Protein AF-0000000084342951 (afdb_homodimer)

Organism: Pseudonocardia thermophila (NCBI:txid1848)

Sequence (274 aa):
MDGAVVERLRALHPETTASLLATEAEAAASTDPSILQLCHHRLAHMLGGEVSSPATAVDPAKLAALDSWWDSPLFTDAERAHLAFTEQYVLSVGSISDADVDKLLEFGSPRQVYDFVNALFVMDQVQRLEMVARVVLMDGAVVERLRALHPETTASLLATEAEAAASTDPSILQLCHHRLAHMLGGEVSSPATAVDPAKLAALDSWWDSPLFTDAERAHLAFTEQYVLSVGSISDADVDKLLEFGSPRQVYDFVNALFVMDQVQRLEMVARVVL

InterPro domains:
  IPR029032 AhpD-like [G3DSA:1.20.1290.10] (6-135)
  IPR029032 AhpD-like [SSF69118] (8-135)

pLDDT: mean 83.95, std 10.05, range [49.38, 97.75]

Nearest PDB structures (foldseek):
  6ohj-assembly1_B  TM=7.792E-01  e=3.519E-02  Marinomonas mediterranea MMB-1
  6ohi-assembly1_B  TM=8.146E-01  e=7.800E-02  Marinomonas mediterranea MMB-1
  3lvy-assembly3_F  TM=7.471E-01  e=6.719E-02  Streptococcus mutans
  3c1l-assembly1_B  TM=6.822E-01  e=2.843E-01  Mesorhizobium japonicum MAFF 303099
  3lvy-assembly3_F  TM=7.840E-01  e=8.542E-02  Streptococcus mutans

Solvent-accessible surface area (backbone atoms only — not comparable to full-atom values): 14971 Å² total; per-residue (Å²): 98,48,61,70,54,48,49,53,44,31,70,74,36,47,67,57,45,50,49,46,51,51,46,33,53,58,15,50,70,65,37,61,60,38,50,52,49,53,35,49,44,52,49,25,52,72,40,74,48,75,68,56,52,80,64,82,65,46,58,68,69,52,64,73,36,53,94,50,46,92,79,42,86,84,59,51,72,61,48,47,40,51,42,54,42,43,51,42,54,63,65,32,59,52,58,73,45,67,66,55,50,50,53,43,50,76,72,39,51,56,62,36,50,52,28,44,55,50,28,51,47,37,57,50,47,52,53,49,49,48,59,49,44,63,66,58,97,97,51,60,71,55,49,51,52,44,31,70,74,36,48,68,58,45,51,50,44,53,50,46,34,52,58,16,50,70,65,38,61,59,39,51,51,49,54,35,48,44,52,50,25,52,72,40,74,48,76,67,59,54,79,64,81,65,45,58,68,68,51,63,74,36,54,94,50,44,91,78,42,84,81,58,51,72,61,46,47,39,50,42,55,41,45,52,43,55,62,63,33,59,50,60,71,44,66,66,56,51,51,53,43,51,76,70,39,53,55,64,37,49,52,29,45,54,49,27,51,47,36,56,50,47,53,54,48,48,48,59,49,44,70,68,61,105

Secondary structure (DSSP, 8-state):
--HHHHHHHHHH-HHHHHHHHHHHHHHHHHS-HHHHHHHHHHHHHHHT----S--TTS-HHHHHTGGGGGG-TTS-HHHHHHHHHHHHHHH-GGG--HHHHHHHHTSS-HHHHHHHHHHHHHHHHHHHHHHHHHHH-/--HHHHHHHHHH-HHHHHHHHHHHHHHHHTS-HHHHHHHHHHHHHHHT----S--TTS-HHHHHTGGGGGG-TTS-HHHHHHHHHHHHHHH-GGG--HHHHHHHHTSS-HHHHHHHHHHHHHHHHHHHHHHHHHHH-

Foldseek 3Di:
DPPVLLVLVCVVPVVVSVVLVVLLVQLCVLDDLQLLLLLLQLLQVVLVHGDPDDNPPYDPVCVVCSVVNVPDPPDDQLSVLSNVLSVCCNPPVPPCDPVSLVSNVVPDPPVNSVSSVSNSVSSNVSSVVSVVSVPPD/DPPVLLVLVCVVPVVVSVVLVVLLVQLCVLEDLQLLLLLLQLLQVVLVHGDPDDNVNYDPVCVVCSVVNVPDPPDDQLSVLSNVLSVCCNPPVPPCDPVSLVSNVVPDPPVNSVSSVSNSVSSNVSSVSSVVSVPPD

Radius of gyration: 18.25 Å; Cα contacts (8 Å, |Δi|>4): 329; chains: 2; bounding box: 39×53×40 Å

Structure (mmCIF, N/CA/C/O backbone):
data_AF-0000000084342951-model_v1
#
loop_
_entity.id
_entity.type
_entity.pdbx_description
1 polymer 'DOG1 domain-containing protein'
#
loop_
_atom_site.group_PDB
_atom_site.id
_atom_site.type_symbol
_atom_site.label_atom_id
_atom_site.label_alt_id
_atom_site.label_comp_id
_atom_site.label_asym_id
_atom_site.label_entity_id
_atom_site.label_seq_id
_atom_site.pdbx_PDB_ins_code
_atom_site.Cartn_x
_atom_site.Cartn_y
_atom_site.Cartn_z
_atom_site.occupancy
_atom_site.B_iso_or_equiv
_atom_site.auth_seq_id
_atom_site.auth_comp_id
_atom_site.auth_asym_id
_atom_site.auth_atom_id
_atom_site.pdbx_PDB_model_num
ATOM 1 N N . MET A 1 1 ? -13.719 -6.078 -6.355 1 49.38 1 MET A N 1
ATOM 2 C CA . MET A 1 1 ? -13.969 -5.016 -5.387 1 49.38 1 MET A CA 1
ATOM 3 C C . MET A 1 1 ? -15.461 -4.766 -5.223 1 49.38 1 MET A C 1
ATOM 5 O O . MET A 1 1 ? -16.234 -4.984 -6.156 1 49.38 1 MET A O 1
ATOM 9 N N . ASP A 1 2 ? -15.781 -4.641 -3.959 1 56.59 2 ASP A N 1
ATOM 10 C CA . ASP A 1 2 ? -17.188 -4.301 -3.775 1 56.59 2 ASP A CA 1
ATOM 11 C C . ASP A 1 2 ? -17.594 -3.121 -4.66 1 56.59 2 ASP A C 1
ATOM 13 O O . ASP A 1 2 ? -17.031 -2.031 -4.543 1 56.59 2 ASP A O 1
ATOM 17 N N . GLY A 1 3 ? -18.297 -3.416 -5.656 1 62.72 3 GLY A N 1
ATOM 18 C CA . GLY A 1 3 ? -18.719 -2.443 -6.648 1 62.72 3 GLY A CA 1
ATOM 19 C C . GLY A 1 3 ? -19.203 -1.139 -6.043 1 62.72 3 GLY A C 1
ATOM 20 O O . GLY A 1 3 ? -18.922 -0.061 -6.57 1 62.72 3 GLY A O 1
ATOM 21 N N . ALA A 1 4 ? -20 -1.283 -4.953 1 63.59 4 ALA A N 1
ATOM 22 C CA . ALA A 1 4 ? -20.562 -0.083 -4.34 1 63.59 4 ALA A CA 1
ATOM 23 C C . ALA A 1 4 ? -19.469 0.812 -3.781 1 63.59 4 ALA A C 1
ATOM 25 O O . ALA A 1 4 ? -19.547 2.039 -3.873 1 63.59 4 ALA A O 1
ATOM 26 N N . VAL A 1 5 ? -18.406 0.137 -3.229 1 64.75 5 VAL A N 1
ATOM 27 C CA . VAL A 1 5 ? -17.281 0.883 -2.664 1 64.75 5 VAL A CA 1
ATOM 28 C C . VAL A 1 5 ? -16.5 1.569 -3.783 1 64.75 5 VAL A C 1
ATOM 30 O O . VAL A 1 5 ? -16.141 2.742 -3.666 1 64.75 5 VAL A O 1
ATOM 33 N N . VAL A 1 6 ? -16.344 0.852 -4.797 1 70.38 6 VAL A N 1
ATOM 34 C CA . VAL A 1 6 ? -15.617 1.396 -5.938 1 70.38 6 VAL A CA 1
ATOM 35 C C . VAL A 1 6 ? -16.344 2.623 -6.48 1 70.38 6 VAL A C 1
ATOM 37 O O . VAL A 1 6 ? -15.711 3.621 -6.836 1 70.38 6 VAL A O 1
ATOM 40 N N . GLU A 1 7 ? -17.609 2.514 -6.547 1 75.19 7 GLU A N 1
ATOM 41 C CA . GLU A 1 7 ? -18.391 3.635 -7.047 1 75.19 7 GLU A CA 1
ATOM 42 C C . GLU A 1 7 ? -18.266 4.855 -6.141 1 75.19 7 GLU A C 1
ATOM 44 O O . GLU A 1 7 ? -18.203 5.988 -6.621 1 75.19 7 GLU A O 1
ATOM 49 N N . ARG A 1 8 ? -18.344 4.621 -4.836 1 74.31 8 ARG A N 1
ATOM 50 C CA . ARG A 1 8 ? -18.188 5.719 -3.887 1 74.31 8 ARG A CA 1
ATOM 51 C C . ARG A 1 8 ? -16.797 6.348 -4.012 1 74.31 8 ARG A C 1
ATOM 53 O O . ARG A 1 8 ? -16.672 7.57 -3.973 1 74.31 8 ARG A O 1
ATOM 60 N N . LEU A 1 9 ? -15.789 5.414 -4.172 1 75.94 9 LEU A N 1
ATOM 61 C CA . LEU A 1 9 ? -14.422 5.906 -4.32 1 75.94 9 LEU A CA 1
ATOM 62 C C . LEU A 1 9 ? -14.266 6.699 -5.613 1 75.94 9 LEU A C 1
ATOM 64 O O . LEU A 1 9 ? -13.586 7.727 -5.641 1 75.94 9 LEU A O 1
ATOM 68 N N . ARG A 1 10 ? -14.945 6.141 -6.609 1 75.69 10 ARG A N 1
ATOM 69 C CA . ARG A 1 10 ? -14.906 6.816 -7.902 1 75.69 10 ARG A CA 1
ATOM 70 C C . ARG A 1 10 ? -15.57 8.188 -7.82 1 75.69 10 ARG A C 1
ATOM 72 O O . ARG A 1 10 ? -15.125 9.141 -8.469 1 75.69 10 ARG A O 1
ATOM 79 N N . ALA A 1 11 ? -16.625 8.273 -7.07 1 76.62 11 ALA A N 1
ATOM 80 C CA . ALA A 1 11 ? -17.312 9.547 -6.895 1 76.62 11 ALA A CA 1
ATOM 81 C C . ALA A 1 11 ? -16.438 10.555 -6.172 1 76.62 11 ALA A C 1
ATOM 83 O O . ALA A 1 11 ? -16.453 11.75 -6.48 1 76.62 11 ALA A O 1
ATOM 84 N N . LEU A 1 12 ? -15.68 10.008 -5.234 1 72.25 12 LEU A N 1
ATOM 85 C CA . LEU A 1 12 ? -14.836 10.891 -4.438 1 72.25 12 LEU A CA 1
ATOM 86 C C . LEU A 1 12 ? -13.594 11.312 -5.219 1 72.25 12 LEU A C 1
ATOM 88 O O . LEU A 1 12 ? -13.156 12.461 -5.121 1 72.25 12 LEU A O 1
ATOM 92 N N . HIS A 1 13 ? -13.031 10.336 -5.98 1 75 13 HIS A N 1
ATOM 93 C CA . HIS A 1 13 ? -11.789 10.609 -6.707 1 75 13 HIS A CA 1
ATOM 94 C C . HIS A 1 13 ? -11.68 9.734 -7.953 1 75 13 HIS A C 1
ATOM 96 O O . HIS A 1 13 ? -10.898 8.773 -7.977 1 75 13 HIS A O 1
ATOM 102 N N . PRO A 1 14 ? -12.305 10.148 -8.945 1 76.38 14 PRO A N 1
ATOM 103 C CA . PRO A 1 14 ? -12.391 9.328 -10.156 1 76.38 14 PRO A CA 1
ATOM 104 C C . PRO A 1 14 ? -11.023 9.016 -10.758 1 76.38 14 PRO A C 1
ATOM 106 O O . PRO A 1 14 ? -10.773 7.883 -11.18 1 76.38 14 PRO A O 1
ATOM 109 N N . GLU A 1 15 ? -10.18 9.961 -10.727 1 74.44 15 GLU A N 1
ATOM 110 C CA . GLU A 1 15 ? -8.891 9.766 -11.383 1 74.44 15 GLU A CA 1
ATOM 111 C C . GLU A 1 15 ? -8.031 8.766 -10.617 1 74.44 15 GLU A C 1
ATOM 113 O O . GLU A 1 15 ? -7.426 7.875 -11.211 1 74.44 15 GLU A O 1
ATOM 118 N N . THR A 1 16 ? -8.07 8.891 -9.305 1 72.5 16 THR A N 1
ATOM 119 C CA . THR A 1 16 ? -7.285 7.98 -8.477 1 72.5 16 THR A CA 1
ATOM 120 C C . THR A 1 16 ? -7.832 6.559 -8.562 1 72.5 16 THR A C 1
ATOM 122 O O . THR A 1 16 ? -7.066 5.598 -8.656 1 72.5 16 THR A O 1
ATOM 125 N N . THR A 1 17 ? -9.125 6.504 -8.539 1 76.19 17 THR A N 1
ATOM 126 C CA . THR A 1 17 ? -9.758 5.191 -8.625 1 76.19 17 THR A CA 1
ATOM 127 C C . THR A 1 17 ? -9.445 4.52 -9.961 1 76.19 17 THR A C 1
ATOM 129 O O . THR A 1 17 ? -9.133 3.33 -10 1 76.19 17 THR A O 1
ATOM 132 N N . ALA A 1 18 ? -9.438 5.297 -10.992 1 77.44 18 ALA A N 1
ATOM 133 C CA . ALA A 1 18 ? -9.125 4.77 -12.32 1 77.44 18 ALA A CA 1
ATOM 134 C C . ALA A 1 18 ? -7.68 4.281 -12.391 1 77.44 18 ALA A C 1
ATOM 136 O O . ALA A 1 18 ? -7.398 3.229 -12.969 1 77.44 18 ALA A O 1
ATOM 137 N N . SER A 1 19 ? -6.793 4.996 -11.812 1 74.62 19 SER A N 1
ATOM 138 C CA . SER A 1 19 ? -5.379 4.641 -11.805 1 74.62 19 SER A CA 1
ATOM 139 C C . SER A 1 19 ? -5.133 3.352 -11.031 1 74.62 19 SER A C 1
ATOM 141 O O . SER A 1 19 ? -4.34 2.51 -11.453 1 74.62 19 SER A O 1
ATOM 143 N N . LEU A 1 20 ? -5.836 3.166 -9.93 1 75.12 20 LEU A N 1
ATOM 144 C CA . LEU A 1 20 ? -5.699 1.965 -9.117 1 75.12 20 LEU A CA 1
ATOM 145 C C . LEU A 1 20 ? -6.203 0.737 -9.867 1 75.12 20 LEU A C 1
ATOM 147 O O . LEU A 1 20 ? -5.539 -0.304 -9.875 1 75.12 20 LEU A O 1
ATOM 151 N N . LEU A 1 21 ? -7.285 0.983 -10.555 1 75.25 21 LEU A N 1
ATOM 152 C CA . LEU A 1 21 ? -7.867 -0.128 -11.297 1 75.25 21 LEU A CA 1
ATOM 153 C C . LEU A 1 21 ? -6.984 -0.519 -12.477 1 75.25 21 LEU A C 1
ATOM 155 O O . LEU A 1 21 ? -6.852 -1.703 -12.789 1 75.25 21 LEU A O 1
ATOM 159 N N . ALA A 1 22 ? -6.402 0.452 -13.117 1 75.88 22 ALA A N 1
ATOM 160 C CA . ALA A 1 22 ? -5.504 0.188 -14.234 1 75.88 22 ALA A CA 1
ATOM 161 C C . ALA A 1 22 ? -4.262 -0.572 -13.773 1 75.88 22 ALA A C 1
ATOM 163 O O . ALA A 1 22 ? -3.812 -1.502 -14.445 1 75.88 22 ALA A O 1
ATOM 164 N N . THR A 1 23 ? -3.734 -0.187 -12.656 1 72.81 23 THR A N 1
ATOM 165 C CA . THR A 1 23 ? -2.572 -0.867 -12.094 1 72.81 23 THR A CA 1
ATOM 166 C C . THR A 1 23 ? -2.906 -2.318 -11.758 1 72.81 23 THR A C 1
ATOM 168 O O . THR A 1 23 ? -2.102 -3.219 -12.008 1 72.81 23 THR A O 1
ATOM 171 N N . GLU A 1 24 ? -4.082 -2.512 -11.219 1 73.5 24 GLU A N 1
ATOM 172 C CA . GLU A 1 24 ? -4.527 -3.865 -10.898 1 73.5 24 GLU A CA 1
ATOM 173 C C . GLU A 1 24 ? -4.609 -4.73 -12.156 1 73.5 24 GLU A C 1
ATOM 175 O O . GLU A 1 24 ? -4.168 -5.879 -12.156 1 73.5 24 GLU A O 1
ATOM 180 N N . ALA A 1 25 ? -5.148 -4.164 -13.188 1 76.06 25 ALA A N 1
ATOM 181 C CA . ALA A 1 25 ? -5.324 -4.891 -14.438 1 76.06 25 ALA A CA 1
ATOM 182 C C . ALA A 1 25 ? -3.979 -5.266 -15.055 1 76.06 25 ALA A C 1
ATOM 184 O O . ALA A 1 25 ? -3.803 -6.379 -15.547 1 76.06 25 ALA A O 1
ATOM 185 N N . GLU A 1 26 ? -3.098 -4.363 -15.031 1 73.5 26 GLU A N 1
ATOM 186 C CA . GLU A 1 26 ? -1.768 -4.609 -15.578 1 73.5 26 GLU A CA 1
ATOM 187 C C . GLU A 1 26 ? -1.051 -5.715 -14.812 1 73.5 26 GLU A C 1
ATOM 189 O O . GLU A 1 26 ? -0.43 -6.598 -15.406 1 73.5 26 GLU A O 1
ATOM 194 N N . ALA A 1 27 ? -1.14 -5.652 -13.539 1 71.81 27 ALA A N 1
ATOM 195 C CA . ALA A 1 27 ? -0.501 -6.656 -12.688 1 71.81 27 ALA A CA 1
ATOM 196 C C . ALA A 1 27 ? -1.14 -8.023 -12.875 1 71.81 27 ALA A C 1
ATOM 198 O O . ALA A 1 27 ? -0.443 -9.047 -12.891 1 71.81 27 ALA A O 1
ATOM 199 N N . ALA A 1 28 ? -2.375 -8.023 -13.102 1 73 28 ALA A N 1
ATOM 200 C CA . ALA A 1 28 ? -3.131 -9.258 -13.281 1 73 28 ALA A CA 1
ATOM 201 C C . ALA A 1 28 ? -2.773 -9.938 -14.594 1 73 28 ALA A C 1
ATOM 203 O O . ALA A 1 28 ? -2.836 -11.164 -14.711 1 73 28 ALA A O 1
ATOM 204 N N . ALA A 1 29 ? -2.301 -9.156 -15.492 1 76.38 29 ALA A N 1
ATOM 205 C CA . ALA A 1 29 ? -2.029 -9.695 -16.828 1 76.38 29 ALA A CA 1
ATOM 206 C C . ALA A 1 29 ? -0.777 -10.562 -16.828 1 76.38 29 ALA A C 1
ATOM 208 O O . ALA A 1 29 ? -0.644 -11.477 -17.641 1 76.38 29 ALA A O 1
ATOM 209 N N . SER A 1 30 ? 0.086 -10.422 -15.883 1 78.62 30 SER A N 1
ATOM 210 C CA . SER A 1 30 ? 1.359 -11.141 -15.93 1 78.62 30 SER A CA 1
ATOM 211 C C . SER A 1 30 ? 1.433 -12.211 -14.852 1 78.62 30 SER A C 1
ATOM 213 O O . SER A 1 30 ? 2.426 -12.938 -14.758 1 78.62 30 SER A O 1
ATOM 215 N N . THR A 1 31 ? 0.403 -12.312 -14.055 1 83.38 31 THR A N 1
ATOM 216 C CA . THR A 1 31 ? 0.385 -13.266 -12.953 1 83.38 31 THR A CA 1
ATOM 217 C C . THR A 1 31 ? -0.704 -14.312 -13.156 1 83.38 31 THR A C 1
ATOM 219 O O . THR A 1 31 ? -1.782 -14 -13.672 1 83.38 31 THR A O 1
ATOM 222 N N . ASP A 1 32 ? -0.391 -15.562 -12.875 1 88.88 32 ASP A N 1
ATOM 223 C CA . ASP A 1 32 ? -1.407 -16.609 -12.914 1 88.88 32 ASP A CA 1
ATOM 224 C C . ASP A 1 32 ? -2.67 -16.188 -12.172 1 88.88 32 ASP A C 1
ATOM 226 O O . ASP A 1 32 ? -2.609 -15.805 -11 1 88.88 32 ASP A O 1
ATOM 230 N N . PRO A 1 33 ? -3.795 -16.203 -12.859 1 88.81 33 PRO A N 1
ATOM 231 C CA . PRO A 1 33 ? -5.035 -15.703 -12.266 1 88.81 33 PRO A CA 1
ATOM 232 C C . PRO A 1 33 ? -5.43 -16.453 -11 1 88.81 33 PRO A C 1
ATOM 234 O O . PRO A 1 33 ? -6.008 -15.867 -10.078 1 88.81 33 PRO A O 1
ATOM 237 N N . SER A 1 34 ? -5.168 -17.688 -11.008 1 90.56 34 SER A N 1
ATOM 238 C CA . SER A 1 34 ? -5.504 -18.469 -9.812 1 90.56 34 SER A CA 1
ATOM 239 C C . SER A 1 34 ? -4.688 -18.016 -8.609 1 90.56 34 SER A C 1
ATOM 241 O O . SER A 1 34 ? -5.234 -17.828 -7.52 1 90.56 34 SER A O 1
ATOM 243 N N . ILE A 1 35 ? -3.422 -17.781 -8.812 1 93.19 35 ILE A N 1
ATOM 244 C CA . ILE A 1 35 ? -2.539 -17.328 -7.746 1 93.19 35 ILE A CA 1
ATOM 245 C C . ILE A 1 35 ? -2.979 -15.938 -7.281 1 93.19 35 ILE A C 1
ATOM 247 O O . ILE A 1 35 ? -3.078 -15.688 -6.078 1 93.19 35 ILE A O 1
ATOM 251 N N . LEU A 1 36 ? -3.268 -15.133 -8.203 1 91.88 36 LEU A N 1
ATOM 252 C CA . LEU A 1 36 ? -3.688 -13.773 -7.875 1 91.88 36 LEU A CA 1
ATOM 253 C C . LEU A 1 36 ? -4.965 -13.789 -7.039 1 91.88 36 LEU A C 1
ATOM 255 O O . LEU A 1 36 ? -5.07 -13.062 -6.051 1 91.88 36 LEU A O 1
ATOM 259 N N . GLN A 1 37 ? -5.902 -14.555 -7.43 1 91.19 37 GLN A N 1
ATOM 260 C CA . GLN A 1 37 ? -7.172 -14.602 -6.711 1 91.19 37 GLN A CA 1
ATOM 261 C C . GLN A 1 37 ? -6.992 -15.18 -5.312 1 91.19 37 GLN A C 1
ATOM 263 O O . GLN A 1 37 ? -7.59 -14.688 -4.352 1 91.19 37 GLN A O 1
ATOM 268 N N . LEU A 1 38 ? -6.18 -16.219 -5.199 1 94.06 38 LEU A N 1
ATOM 269 C CA . LEU A 1 38 ? -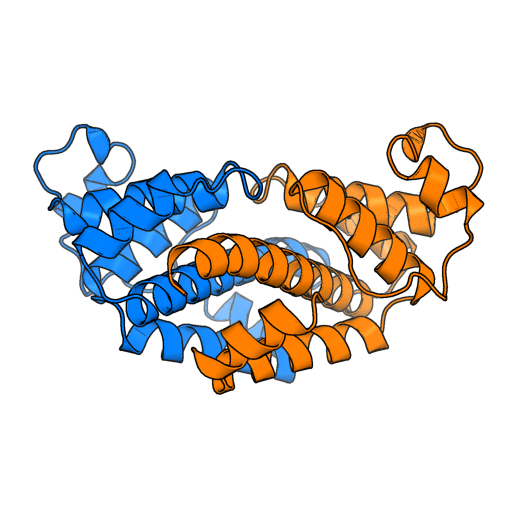5.887 -16.781 -3.885 1 94.06 38 LEU A CA 1
ATOM 270 C C . LEU A 1 38 ? -5.27 -15.734 -2.969 1 94.06 38 LEU A C 1
ATOM 272 O O . LEU A 1 38 ? -5.707 -15.57 -1.827 1 94.06 38 LEU A O 1
ATOM 276 N N . CYS A 1 39 ? -4.332 -15.023 -3.477 1 93.56 39 CYS A N 1
ATOM 277 C CA . CYS A 1 39 ? -3.623 -14.023 -2.686 1 93.56 39 CYS A CA 1
ATOM 278 C C . CYS A 1 39 ? -4.535 -12.852 -2.346 1 93.56 39 CYS A C 1
ATOM 280 O O . CYS A 1 39 ? -4.453 -12.297 -1.248 1 93.56 39 CYS A O 1
ATOM 282 N N . HIS A 1 40 ? -5.363 -12.508 -3.256 1 91.06 40 HIS A N 1
ATOM 283 C CA . HIS A 1 40 ? -6.332 -11.445 -3.002 1 91.06 40 HIS A CA 1
ATOM 284 C C . HIS A 1 40 ? -7.258 -11.805 -1.844 1 91.06 40 HIS A C 1
ATOM 286 O O . HIS A 1 40 ? -7.488 -10.992 -0.948 1 91.06 40 HIS A O 1
ATOM 292 N N . HIS A 1 41 ? -7.785 -12.961 -1.862 1 91.94 41 HIS A N 1
ATOM 293 C CA . HIS A 1 41 ? -8.68 -13.406 -0.8 1 91.94 41 HIS A CA 1
ATOM 294 C C . HIS A 1 41 ? -7.945 -13.484 0.538 1 91.94 41 HIS A C 1
ATOM 296 O O . HIS A 1 41 ? -8.492 -13.086 1.569 1 91.94 41 HIS A O 1
ATOM 302 N N . ARG A 1 42 ? -6.754 -14.039 0.51 1 92.5 42 ARG A N 1
ATOM 303 C CA . ARG A 1 42 ? -6 -14.133 1.755 1 92.5 42 ARG A CA 1
ATOM 304 C C . ARG A 1 42 ? -5.711 -12.75 2.326 1 92.5 42 ARG A C 1
ATOM 306 O O . ARG A 1 42 ? -5.887 -12.516 3.525 1 92.5 42 ARG A O 1
ATOM 313 N N . LEU A 1 43 ? -5.254 -11.859 1.401 1 90.69 43 LEU A N 1
ATOM 314 C CA . LEU A 1 43 ? -4.973 -10.484 1.792 1 90.69 43 LEU A CA 1
ATOM 315 C C . LEU A 1 43 ? -6.211 -9.828 2.398 1 90.69 43 LEU A C 1
ATOM 317 O O . LEU A 1 43 ? -6.141 -9.242 3.482 1 90.69 43 LEU A O 1
ATOM 321 N N . ALA A 1 44 ? -7.348 -9.992 1.79 1 86.81 44 ALA A N 1
ATOM 322 C CA . ALA A 1 44 ? -8.602 -9.414 2.27 1 86.81 44 ALA A CA 1
ATOM 323 C C . ALA A 1 44 ? -8.977 -9.969 3.641 1 86.81 44 ALA A C 1
ATOM 325 O O . ALA A 1 44 ? -9.383 -9.219 4.531 1 86.81 44 ALA A O 1
ATOM 326 N N . HIS A 1 45 ? -8.828 -11.234 3.742 1 87.19 45 HIS A N 1
ATOM 327 C CA . HIS A 1 45 ? -9.125 -11.875 5.02 1 87.19 45 HIS A CA 1
ATOM 328 C C . HIS A 1 45 ? -8.234 -11.32 6.133 1 87.19 45 HIS A C 1
ATOM 330 O O . HIS A 1 45 ? -8.711 -11.078 7.242 1 87.19 45 HIS A O 1
ATOM 336 N N . MET A 1 46 ? -7.012 -11.141 5.863 1 86.75 46 MET A N 1
ATOM 337 C CA . MET A 1 46 ? -6.059 -10.672 6.867 1 86.75 46 MET A CA 1
ATOM 338 C C . MET A 1 46 ? -6.359 -9.234 7.273 1 86.75 46 MET A C 1
ATOM 340 O O . MET A 1 46 ? -6.121 -8.844 8.414 1 86.75 46 MET A O 1
ATOM 344 N N . LEU A 1 47 ? -6.938 -8.508 6.352 1 82.69 47 LEU A N 1
ATOM 345 C CA . LEU A 1 47 ? -7.234 -7.105 6.602 1 82.69 47 LEU A CA 1
ATOM 346 C C . LEU A 1 47 ? -8.633 -6.941 7.18 1 82.69 47 LEU A C 1
ATOM 348 O O . LEU A 1 47 ? -9.047 -5.828 7.523 1 82.69 47 LEU A O 1
ATOM 352 N N . GLY A 1 48 ? -9.367 -8.062 7.355 1 80 48 GLY A N 1
ATOM 353 C CA . GLY A 1 48 ? -10.703 -8.039 7.934 1 80 48 GLY A CA 1
ATOM 354 C C . GLY A 1 48 ? -11.781 -7.684 6.93 1 80 48 GLY A C 1
ATOM 355 O O . GLY A 1 48 ? -12.875 -7.273 7.309 1 80 48 GLY A O 1
ATOM 356 N N . GLY A 1 49 ? -11.352 -7.676 5.711 1 78.12 49 GLY A N 1
ATOM 357 C CA . GLY A 1 49 ? -12.305 -7.379 4.652 1 78.12 49 GLY A CA 1
ATOM 358 C C . GLY A 1 49 ? -12.742 -8.609 3.879 1 78.12 49 GLY A C 1
ATOM 359 O O . GLY A 1 49 ? -12.508 -9.742 4.316 1 78.12 49 GLY A O 1
ATOM 360 N N . GLU A 1 50 ? -13.586 -8.344 2.945 1 75.69 50 GLU A N 1
ATOM 361 C CA . GLU A 1 50 ? -14.055 -9.406 2.066 1 75.69 50 GLU A CA 1
ATOM 362 C C . GLU A 1 50 ? -13.836 -9.055 0.6 1 75.69 50 GLU A C 1
ATOM 364 O O . GLU A 1 50 ? -13.805 -7.871 0.238 1 75.69 50 GLU A O 1
ATOM 369 N N . VAL A 1 51 ? -13.477 -10.172 -0.143 1 76.12 51 VAL A N 1
ATOM 370 C CA . VAL A 1 51 ? -13.398 -10 -1.591 1 76.12 51 VAL A CA 1
ATOM 371 C C . VAL A 1 51 ? -14.773 -10.203 -2.213 1 76.12 51 VAL A C 1
ATOM 373 O O . VAL A 1 51 ? -15.414 -11.242 -2.002 1 76.12 51 VAL A O 1
ATOM 376 N N . SER A 1 52 ? -15.094 -9.172 -2.855 1 69.19 52 SER A N 1
ATOM 377 C CA . SER A 1 52 ? -16.422 -9.25 -3.43 1 69.19 52 SER A CA 1
ATOM 378 C C . SER A 1 52 ? -16.406 -9.945 -4.785 1 69.19 52 SER A C 1
ATOM 380 O O . SER A 1 52 ? -17.422 -10.5 -5.223 1 69.19 52 SER A O 1
ATOM 382 N N . SER A 1 53 ? -15.344 -9.898 -5.426 1 68 53 SER A N 1
ATOM 383 C CA . SER A 1 53 ? -15.281 -10.5 -6.754 1 68 53 SER A CA 1
ATOM 384 C C . SER A 1 53 ? -15.328 -12.023 -6.676 1 68 53 SER A C 1
ATOM 386 O O . SER A 1 53 ? -14.688 -12.625 -5.809 1 68 53 SER A O 1
ATOM 388 N N . PRO A 1 54 ? -16.016 -12.562 -7.605 1 67.06 54 PRO A N 1
ATOM 389 C CA . PRO A 1 54 ? -16.062 -14.023 -7.621 1 67.06 54 PRO A CA 1
ATOM 390 C C . PRO A 1 54 ? -14.695 -14.656 -7.867 1 67.06 54 PRO A C 1
ATOM 392 O O . PRO A 1 54 ? -13.898 -14.125 -8.648 1 67.06 54 PRO A O 1
ATOM 395 N N . ALA A 1 55 ? -14.445 -15.695 -7.109 1 70.31 55 ALA A N 1
ATOM 396 C CA . ALA A 1 55 ? -13.211 -16.453 -7.262 1 70.31 55 ALA A CA 1
ATOM 397 C C . ALA A 1 55 ? -13.336 -17.5 -8.367 1 70.31 55 ALA A C 1
ATOM 399 O O . ALA A 1 55 ? -13.203 -18.703 -8.125 1 70.31 55 ALA A O 1
ATOM 400 N N . THR A 1 56 ? -13.398 -17.078 -9.555 1 73.44 56 THR A N 1
ATOM 401 C CA . THR A 1 56 ? -13.75 -17.969 -10.648 1 73.44 56 THR A CA 1
ATOM 402 C C . THR A 1 56 ? -12.555 -18.828 -11.047 1 73.44 56 THR A C 1
ATOM 404 O O . THR A 1 56 ? -12.719 -19.969 -11.508 1 73.44 56 THR A O 1
ATOM 407 N N . ALA A 1 57 ? -11.508 -18.516 -10.773 1 79.94 57 ALA A N 1
ATOM 408 C CA . ALA A 1 57 ? -10.312 -19.203 -11.25 1 79.94 57 ALA A CA 1
ATOM 409 C C . ALA A 1 57 ? -9.719 -20.109 -10.172 1 79.94 57 ALA A C 1
ATOM 411 O O . ALA A 1 57 ? -8.672 -20.719 -10.375 1 79.94 57 ALA A O 1
ATOM 412 N N . VAL A 1 58 ? -10.438 -20.203 -9.047 1 88.25 58 VAL A N 1
ATOM 413 C CA . VAL A 1 58 ? -9.828 -20.891 -7.91 1 88.25 58 VAL A CA 1
ATOM 414 C C . VAL A 1 58 ? -10.68 -22.094 -7.52 1 88.25 58 VAL A C 1
ATOM 416 O O . VAL A 1 58 ? -11.914 -22.016 -7.516 1 88.25 58 VAL A O 1
ATOM 419 N N . ASP A 1 59 ? -10.055 -23.172 -7.27 1 91 59 ASP A N 1
ATOM 420 C CA . ASP A 1 59 ? -10.688 -24.359 -6.691 1 91 59 ASP A CA 1
ATOM 421 C C . ASP A 1 59 ? -11.352 -24.031 -5.355 1 91 59 ASP A C 1
ATOM 423 O O . ASP A 1 59 ? -10.703 -23.5 -4.449 1 91 59 ASP A O 1
ATOM 427 N N . PRO A 1 60 ? -12.719 -24.359 -5.27 1 92.5 60 PRO A N 1
ATOM 428 C CA . PRO A 1 60 ? -13.414 -24.062 -4.016 1 92.5 60 PRO A CA 1
ATOM 429 C C . PRO A 1 60 ? -12.742 -24.719 -2.805 1 92.5 60 PRO A C 1
ATOM 431 O O . PRO A 1 60 ? -12.789 -24.156 -1.701 1 92.5 60 PRO A O 1
ATOM 434 N N . ALA A 1 61 ? -12.172 -25.844 -2.996 1 94.75 61 ALA A N 1
ATOM 435 C CA . ALA A 1 61 ? -11.477 -26.5 -1.899 1 94.75 61 ALA A CA 1
ATOM 436 C C . ALA A 1 61 ? -10.281 -25.688 -1.421 1 94.75 61 ALA A C 1
ATOM 438 O O . ALA A 1 61 ? -10 -25.641 -0.222 1 94.75 61 ALA A O 1
ATOM 439 N N . LYS A 1 62 ? -9.586 -25.062 -2.34 1 94.81 62 LYS A N 1
ATOM 440 C CA . LYS A 1 62 ? -8.469 -24.203 -1.99 1 94.81 62 LYS A CA 1
ATOM 441 C C . LYS A 1 62 ? -8.938 -22.969 -1.229 1 94.81 62 LYS A C 1
ATOM 443 O O . LYS A 1 62 ? -8.305 -22.547 -0.259 1 94.81 62 LYS A O 1
ATOM 448 N N . LEU A 1 63 ? -10 -22.438 -1.672 1 92.19 63 LEU A N 1
ATOM 449 C CA . LEU A 1 63 ? -10.555 -21.266 -1.003 1 92.19 63 LEU A CA 1
ATOM 450 C C . LEU A 1 63 ? -10.914 -21.578 0.444 1 92.19 63 LEU A C 1
ATOM 452 O O . LEU A 1 63 ? -10.664 -20.766 1.344 1 92.19 63 LEU A O 1
ATOM 456 N N . ALA A 1 64 ? -11.469 -22.734 0.659 1 92.75 64 ALA A N 1
ATOM 457 C CA . ALA A 1 64 ? -11.875 -23.141 1.998 1 92.75 64 ALA A CA 1
ATOM 458 C C . ALA A 1 64 ? -10.672 -23.375 2.898 1 92.75 64 ALA A C 1
ATOM 460 O O . ALA A 1 64 ? -10.742 -23.188 4.113 1 92.75 64 ALA A O 1
ATOM 461 N N . ALA A 1 65 ? -9.547 -23.688 2.307 1 95.44 65 ALA A N 1
ATOM 462 C CA . ALA A 1 65 ? -8.352 -24.047 3.072 1 95.44 65 ALA A CA 1
ATOM 463 C C . ALA A 1 65 ? -7.402 -22.859 3.193 1 95.44 65 ALA A C 1
ATOM 465 O O . ALA A 1 65 ? -6.316 -22.984 3.764 1 95.44 65 ALA A O 1
ATOM 466 N N . LEU A 1 66 ? -7.773 -21.797 2.734 1 94.12 66 LEU A N 1
ATOM 467 C CA . LEU A 1 66 ? -6.883 -20.656 2.541 1 94.12 66 LEU A CA 1
ATOM 468 C C . LEU A 1 66 ? -6.297 -20.188 3.869 1 94.12 66 LEU A C 1
ATOM 470 O O . LEU A 1 66 ? -5.125 -19.812 3.939 1 94.12 66 LEU A O 1
ATOM 474 N N . ASP A 1 67 ? -7.035 -20.219 4.973 1 92.56 67 ASP A N 1
ATOM 475 C CA . ASP A 1 67 ? -6.586 -19.719 6.266 1 92.56 67 ASP A CA 1
ATOM 476 C C . ASP A 1 67 ? -5.543 -20.641 6.883 1 92.56 67 ASP A C 1
ATOM 478 O O . ASP A 1 67 ? -4.836 -20.25 7.816 1 92.56 67 ASP A O 1
ATOM 482 N N . SER A 1 68 ? -5.473 -21.875 6.402 1 95.44 68 SER A N 1
ATOM 483 C CA . SER A 1 68 ? -4.488 -22.844 6.863 1 95.44 68 SER A CA 1
ATOM 484 C C . SER A 1 68 ? -3.705 -23.438 5.699 1 95.44 68 SER A C 1
ATOM 486 O O . SER A 1 68 ? -3.414 -24.641 5.684 1 95.44 68 SER A O 1
ATOM 488 N N . TRP A 1 69 ? -3.465 -22.609 4.746 1 96.38 69 TRP A N 1
ATOM 489 C CA . TRP A 1 69 ? -2.855 -23.094 3.51 1 96.38 69 TRP A CA 1
ATOM 490 C C . TRP A 1 69 ? -1.524 -23.781 3.791 1 96.38 69 TRP A C 1
ATOM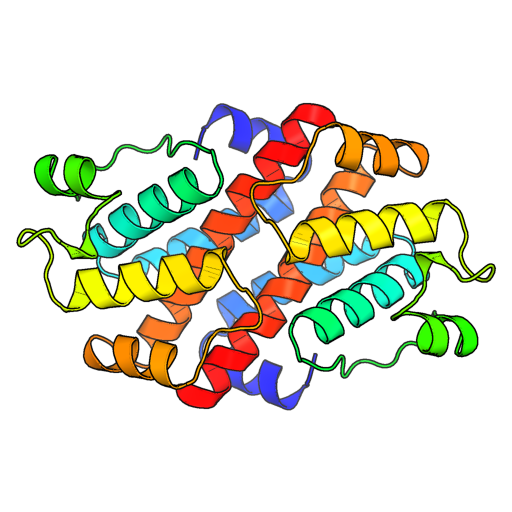 492 O O . TRP A 1 69 ? -1.129 -24.703 3.07 1 96.38 69 TRP A O 1
ATOM 502 N N . TRP A 1 70 ? -0.787 -23.453 4.809 1 93.69 70 TRP A N 1
ATOM 503 C CA . TRP A 1 70 ? 0.558 -23.953 5.07 1 93.69 70 TRP A CA 1
ATOM 504 C C . TRP A 1 70 ? 0.529 -25.438 5.391 1 93.69 70 TRP A C 1
ATOM 506 O O . TRP A 1 70 ? 1.507 -26.156 5.148 1 93.69 70 TRP A O 1
ATOM 516 N N . ASP A 1 71 ? -0.608 -25.875 5.871 1 94 71 ASP A N 1
ATOM 517 C CA . ASP A 1 71 ? -0.749 -27.266 6.27 1 94 71 ASP A CA 1
ATOM 518 C C . ASP A 1 71 ? -1.562 -28.047 5.238 1 94 71 ASP A C 1
ATOM 520 O O . ASP A 1 71 ? -1.767 -29.25 5.391 1 94 71 ASP A O 1
ATOM 524 N N . SER A 1 72 ? -1.955 -27.438 4.25 1 96 72 SER A N 1
ATOM 525 C CA . SER A 1 72 ? -2.828 -28.062 3.268 1 96 72 SER A CA 1
ATOM 526 C C . SER A 1 72 ? -2.029 -28.625 2.096 1 96 72 SER A C 1
ATOM 528 O O . SER A 1 72 ? -1.129 -27.953 1.579 1 96 72 SER A O 1
ATOM 530 N N . PRO A 1 73 ? -2.336 -29.812 1.646 1 96.12 73 PRO A N 1
ATOM 531 C CA . PRO A 1 73 ? -1.66 -30.375 0.477 1 96.12 73 PRO A CA 1
ATOM 532 C C . PRO A 1 73 ? -2.219 -29.844 -0.843 1 96.12 73 PRO A C 1
ATOM 534 O O . PRO A 1 73 ? -1.735 -30.219 -1.915 1 96.12 73 PRO A O 1
ATOM 537 N N . LEU A 1 74 ? -3.186 -28.984 -0.839 1 97.06 74 LEU A N 1
ATOM 538 C CA . LEU A 1 74 ? -3.934 -28.578 -2.023 1 97.06 74 LEU A CA 1
ATOM 539 C C . LEU A 1 74 ? -3.148 -27.562 -2.84 1 97.06 74 LEU A C 1
ATOM 541 O O . LEU A 1 74 ? -3.453 -27.328 -4.012 1 97.06 74 LEU A O 1
ATOM 545 N N . PHE A 1 75 ? -2.148 -27 -2.305 1 97.69 75 PHE A N 1
ATOM 546 C CA . PHE A 1 75 ? -1.486 -25.859 -2.922 1 97.69 75 PHE A CA 1
ATOM 547 C C . PHE A 1 75 ? -0.151 -26.266 -3.529 1 97.69 75 PHE A C 1
ATOM 549 O O . PHE A 1 75 ? 0.591 -27.047 -2.939 1 97.69 75 PHE A O 1
ATOM 556 N N . THR A 1 76 ? 0.053 -25.734 -4.684 1 96.44 76 THR A N 1
ATOM 557 C CA . THR A 1 76 ? 1.33 -25.969 -5.348 1 96.44 76 THR A CA 1
ATOM 558 C C . THR A 1 76 ? 2.439 -25.156 -4.684 1 96.44 76 THR A C 1
ATOM 560 O O . THR A 1 76 ? 2.166 -24.266 -3.885 1 96.44 76 THR A O 1
ATOM 563 N N . ASP A 1 77 ? 3.689 -25.438 -5.02 1 96.5 77 ASP A N 1
ATOM 564 C CA . ASP A 1 77 ? 4.824 -24.688 -4.484 1 96.5 77 ASP A CA 1
ATOM 565 C C . ASP A 1 77 ? 4.758 -23.219 -4.891 1 96.5 77 ASP A C 1
ATOM 567 O O . ASP A 1 77 ? 5.094 -22.344 -4.102 1 96.5 77 ASP A O 1
ATOM 571 N N . ALA A 1 78 ? 4.328 -22.984 -6.105 1 96.19 78 ALA A N 1
ATOM 572 C CA . ALA A 1 78 ? 4.195 -21.609 -6.59 1 96.19 78 ALA A CA 1
ATOM 573 C C . ALA A 1 78 ? 3.123 -20.859 -5.809 1 96.19 78 ALA A C 1
ATOM 575 O O . ALA A 1 78 ? 3.336 -19.719 -5.395 1 96.19 78 ALA A O 1
ATOM 576 N N . GLU A 1 79 ? 1.972 -21.5 -5.598 1 96.38 79 GLU A N 1
ATOM 577 C CA . GLU A 1 79 ? 0.898 -20.891 -4.816 1 96.38 79 GLU A CA 1
ATOM 578 C C . GLU A 1 79 ? 1.347 -20.609 -3.387 1 96.38 79 GLU A C 1
ATOM 580 O O . GLU A 1 79 ? 1.07 -19.547 -2.844 1 96.38 79 GLU A O 1
ATOM 585 N N . ARG A 1 80 ? 2.08 -21.547 -2.818 1 97.12 80 ARG A N 1
ATOM 586 C CA . ARG A 1 80 ? 2.566 -21.406 -1.45 1 97.12 80 ARG A CA 1
ATOM 587 C C . ARG A 1 80 ? 3.539 -20.234 -1.34 1 97.12 80 ARG A C 1
ATOM 589 O O . ARG A 1 80 ? 3.49 -19.469 -0.377 1 97.12 80 ARG A O 1
ATOM 596 N N . ALA A 1 81 ? 4.41 -20.109 -2.287 1 96.38 81 ALA A N 1
ATOM 597 C CA . ALA A 1 81 ? 5.375 -19.016 -2.289 1 96.38 81 ALA A CA 1
ATOM 598 C C . ALA A 1 81 ? 4.664 -17.672 -2.338 1 96.38 81 ALA A C 1
ATOM 600 O O . ALA A 1 81 ? 5.008 -16.75 -1.588 1 96.38 81 ALA A O 1
ATOM 601 N N . HIS A 1 82 ? 3.688 -17.562 -3.199 1 96.25 82 HIS A N 1
ATOM 602 C CA . HIS A 1 82 ? 2.963 -16.312 -3.363 1 96.25 82 HIS A CA 1
ATOM 603 C C . HIS A 1 82 ? 2.115 -16 -2.135 1 96.25 82 HIS A C 1
ATOM 605 O O . HIS A 1 82 ? 2.027 -14.844 -1.714 1 96.25 82 HIS A O 1
ATOM 611 N N . LEU A 1 83 ? 1.521 -17.031 -1.548 1 96.25 83 LEU A N 1
ATOM 612 C CA . LEU A 1 83 ? 0.731 -16.844 -0.336 1 96.25 83 LEU A CA 1
ATOM 613 C C . LEU A 1 83 ? 1.618 -16.422 0.83 1 96.25 83 LEU A C 1
ATOM 615 O O . LEU A 1 83 ? 1.261 -15.516 1.592 1 96.25 83 LEU A O 1
ATOM 619 N N . ALA A 1 84 ? 2.768 -17.047 0.958 1 94.38 84 ALA A N 1
ATOM 620 C CA . ALA A 1 84 ? 3.705 -16.703 2.02 1 94.38 84 ALA A CA 1
ATOM 621 C C . ALA A 1 84 ? 4.16 -15.242 1.883 1 94.38 84 ALA A C 1
ATOM 623 O O . ALA A 1 84 ? 4.199 -14.508 2.867 1 94.38 84 ALA A O 1
ATOM 624 N N . PHE A 1 85 ? 4.422 -14.867 0.697 1 93.81 85 PHE A N 1
ATOM 625 C CA . PHE A 1 85 ? 4.828 -13.484 0.454 1 93.81 85 PHE A CA 1
ATOM 626 C C . PHE A 1 85 ? 3.693 -12.523 0.768 1 93.81 85 PHE A C 1
ATOM 628 O O . PHE A 1 85 ? 3.918 -11.453 1.347 1 93.81 85 PHE A O 1
ATOM 635 N N . THR A 1 86 ? 2.492 -12.883 0.344 1 92.94 86 THR A N 1
ATOM 636 C CA . THR A 1 86 ? 1.315 -12.055 0.596 1 92.94 86 THR A CA 1
ATOM 637 C C . THR A 1 86 ? 1.134 -11.812 2.092 1 92.94 86 THR A C 1
ATOM 639 O O . THR A 1 86 ? 0.88 -10.688 2.518 1 92.94 86 THR A O 1
ATOM 642 N N .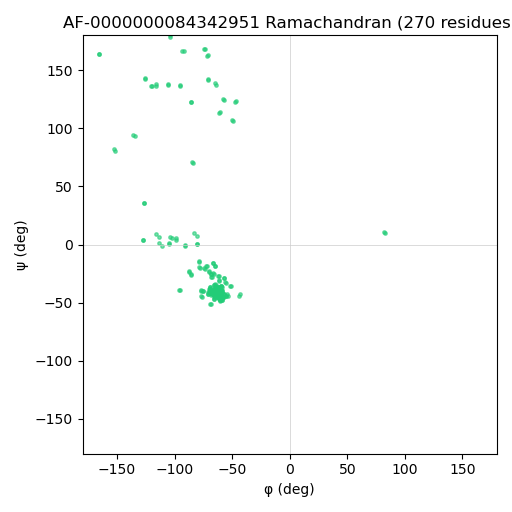 GLU A 1 87 ? 1.311 -12.836 2.904 1 90.62 87 GLU A N 1
ATOM 643 C CA . GLU A 1 87 ? 1.176 -12.688 4.352 1 90.62 87 GLU A CA 1
ATOM 644 C C . GLU A 1 87 ? 2.27 -11.789 4.918 1 90.62 87 GLU A C 1
ATOM 646 O O . GLU A 1 87 ? 2.008 -10.961 5.797 1 90.62 87 GLU A O 1
ATOM 651 N N . GLN A 1 88 ? 3.486 -11.992 4.414 1 87.75 88 GLN A N 1
ATOM 652 C CA . GLN A 1 88 ? 4.578 -11.133 4.852 1 87.75 88 GLN A CA 1
ATOM 653 C C . GLN A 1 88 ? 4.32 -9.68 4.461 1 87.75 88 GLN A C 1
ATOM 655 O O . GLN A 1 88 ? 4.594 -8.766 5.242 1 87.75 88 GLN A O 1
ATOM 660 N N . TYR A 1 89 ? 3.834 -9.492 3.262 1 87.81 89 TYR A N 1
ATOM 661 C CA . TYR A 1 89 ? 3.49 -8.172 2.734 1 87.81 89 TYR A CA 1
ATOM 662 C C . TYR A 1 89 ? 2.51 -7.457 3.654 1 87.81 89 TYR A C 1
ATOM 664 O O . TYR A 1 89 ? 2.656 -6.262 3.918 1 87.81 89 TYR A O 1
ATOM 672 N N . VAL A 1 90 ? 1.496 -8.172 4.117 1 85.44 90 VAL A N 1
ATOM 673 C CA . VAL A 1 90 ? 0.433 -7.59 4.93 1 85.44 90 VAL A CA 1
ATOM 674 C C . VAL A 1 90 ? 0.933 -7.371 6.355 1 85.44 90 VAL A C 1
ATOM 676 O O . VAL A 1 90 ? 0.628 -6.352 6.977 1 85.44 90 VAL A O 1
ATOM 679 N N . LEU A 1 91 ? 1.622 -8.344 6.973 1 77 91 LEU A N 1
ATOM 680 C CA . LEU A 1 91 ? 2.031 -8.32 8.375 1 77 91 LEU A CA 1
ATOM 681 C C . LEU A 1 91 ? 3.098 -7.258 8.609 1 77 91 LEU A C 1
ATOM 683 O O . LEU A 1 91 ? 3.078 -6.566 9.633 1 77 91 LEU A O 1
ATOM 687 N N . SER A 1 92 ? 4.141 -7.312 7.777 1 68.44 92 SER A N 1
ATOM 688 C CA . SER A 1 92 ? 5.262 -6.426 8.062 1 68.44 92 SER A CA 1
ATOM 689 C C . SER A 1 92 ? 5.746 -5.715 6.801 1 68.44 92 SER A C 1
ATOM 691 O O . SER A 1 92 ? 6.461 -6.305 5.988 1 68.44 92 SER A O 1
ATOM 693 N N . VAL A 1 93 ? 5.266 -4.641 6.617 1 59.47 93 VAL A N 1
ATOM 694 C CA . VAL A 1 93 ? 5.664 -3.9 5.426 1 59.47 93 VAL A CA 1
ATOM 695 C C . VAL A 1 93 ? 7.188 -3.795 5.367 1 59.47 93 VAL A C 1
ATOM 697 O O . VAL A 1 93 ? 7.793 -4.012 4.316 1 59.47 93 VAL A O 1
ATOM 700 N N . GLY A 1 94 ? 7.809 -3.514 6.402 1 63.19 94 GLY A N 1
ATOM 701 C CA . GLY A 1 94 ? 9.242 -3.297 6.426 1 63.19 94 GLY A CA 1
ATOM 702 C C . GLY A 1 94 ? 10.039 -4.586 6.512 1 63.19 94 GLY A C 1
ATOM 703 O O . GLY A 1 94 ? 11.273 -4.562 6.5 1 63.19 94 GLY A O 1
ATOM 704 N N . SER A 1 95 ? 9.359 -5.633 6.359 1 69.06 95 SER A N 1
ATOM 705 C CA . SER A 1 95 ? 10.109 -6.844 6.68 1 69.06 95 SER A CA 1
ATOM 706 C C . SER A 1 95 ? 10.281 -7.73 5.449 1 69.06 95 SER A C 1
ATOM 708 O O . SER A 1 95 ? 10.781 -8.852 5.551 1 69.06 95 SER A O 1
ATOM 710 N N . ILE A 1 96 ? 9.961 -7.32 4.332 1 80.25 96 ILE A N 1
ATOM 711 C CA . ILE A 1 96 ? 10.203 -8.125 3.139 1 80.25 96 ILE A CA 1
ATOM 712 C C . ILE A 1 96 ? 11.703 -8.359 2.977 1 80.25 96 ILE A C 1
ATOM 714 O O . ILE A 1 96 ? 12.469 -7.422 2.77 1 80.25 96 ILE A O 1
ATOM 718 N N . SER A 1 97 ? 12.078 -9.547 3.113 1 84.12 97 SER A N 1
ATOM 719 C CA . SER A 1 97 ? 13.484 -9.93 3.029 1 84.12 97 SER A CA 1
ATOM 720 C C . SER A 1 97 ? 13.867 -10.328 1.607 1 84.12 97 SER A C 1
ATOM 722 O O . SER A 1 97 ? 12.992 -10.594 0.776 1 84.12 97 SER A O 1
ATOM 724 N N . ASP A 1 98 ? 15.172 -10.422 1.351 1 88.06 98 ASP A N 1
ATOM 725 C CA . ASP A 1 98 ? 15.656 -10.93 0.071 1 88.06 98 ASP A CA 1
ATOM 726 C C . ASP A 1 98 ? 15.164 -12.352 -0.185 1 88.06 98 ASP A C 1
ATOM 728 O O . ASP A 1 98 ? 14.852 -12.711 -1.321 1 88.06 98 ASP A O 1
ATOM 732 N N . ALA A 1 99 ? 15.117 -13.055 0.944 1 91.25 99 ALA A N 1
ATOM 733 C CA . ALA A 1 99 ? 14.695 -14.445 0.834 1 91.25 99 ALA A CA 1
ATOM 734 C C . ALA A 1 99 ? 13.25 -14.555 0.353 1 91.25 99 ALA A C 1
ATOM 736 O O . ALA A 1 99 ? 12.898 -15.484 -0.379 1 91.25 99 ALA A O 1
ATOM 737 N N . ASP A 1 100 ? 12.398 -13.656 0.79 1 90.75 100 ASP A N 1
ATOM 738 C CA . ASP A 1 100 ? 11 -13.641 0.359 1 90.75 100 ASP A CA 1
ATOM 739 C C . ASP A 1 100 ? 10.898 -13.414 -1.147 1 90.75 100 ASP A C 1
ATOM 741 O O . ASP A 1 100 ? 10.109 -14.078 -1.826 1 90.75 100 ASP A O 1
ATOM 745 N N . VAL A 1 101 ? 11.719 -12.562 -1.622 1 91.94 101 VAL A N 1
ATOM 746 C CA . VAL A 1 101 ? 11.695 -12.234 -3.043 1 91.94 101 VAL A CA 1
ATOM 747 C C . VAL A 1 101 ? 12.328 -13.375 -3.846 1 91.94 101 VAL A C 1
ATOM 749 O O . VAL A 1 101 ? 11.82 -13.75 -4.902 1 91.94 101 VAL A O 1
ATOM 752 N N . ASP A 1 102 ? 13.383 -13.938 -3.326 1 94.69 102 ASP A N 1
ATOM 753 C CA . ASP A 1 102 ? 14.055 -15.055 -3.984 1 94.69 102 ASP A CA 1
ATOM 754 C C . ASP A 1 102 ? 13.109 -16.234 -4.191 1 94.69 102 ASP A C 1
ATOM 756 O O . ASP A 1 102 ? 13.141 -16.891 -5.23 1 94.69 102 ASP A O 1
ATOM 760 N N . LYS A 1 103 ? 12.344 -16.438 -3.199 1 95.44 103 LYS A N 1
ATOM 761 C CA . LYS A 1 103 ? 11.398 -17.547 -3.281 1 95.44 103 LYS A CA 1
ATOM 762 C C . LYS A 1 103 ? 10.422 -17.344 -4.434 1 95.44 103 LYS A C 1
ATOM 764 O O . LYS A 1 103 ? 10.078 -18.297 -5.137 1 95.44 103 LYS A O 1
ATOM 769 N N . LEU A 1 104 ? 9.953 -16.156 -4.664 1 94.88 104 LEU A N 1
ATOM 770 C CA . LEU A 1 104 ? 9.07 -15.859 -5.781 1 94.88 104 LEU A CA 1
ATOM 771 C C . LEU A 1 104 ? 9.781 -16.062 -7.113 1 94.88 104 LEU A C 1
ATOM 773 O O . LEU A 1 104 ? 9.18 -16.516 -8.086 1 94.88 104 LEU A O 1
ATOM 777 N N . LEU A 1 105 ? 11 -15.703 -7.148 1 95.12 105 LEU A N 1
ATOM 778 C CA . LEU A 1 105 ? 11.789 -15.758 -8.375 1 95.12 105 LEU A CA 1
ATOM 779 C C . LEU A 1 105 ? 11.977 -17.203 -8.844 1 95.12 105 LEU A C 1
ATOM 781 O O . LEU A 1 105 ? 12.328 -17.438 -10 1 95.12 105 LEU A O 1
ATOM 785 N N . GLU A 1 106 ? 11.766 -18.125 -7.961 1 96.12 106 GLU A N 1
ATOM 786 C CA . GLU A 1 106 ? 11.789 -19.531 -8.344 1 96.12 106 GLU A CA 1
ATOM 787 C C . GLU A 1 106 ? 10.633 -19.875 -9.281 1 96.12 106 GLU A C 1
ATOM 789 O O . GLU A 1 106 ? 10.672 -20.891 -9.984 1 96.12 106 GLU A O 1
ATOM 794 N N . PHE A 1 107 ? 9.602 -19 -9.359 1 95.19 107 PHE A N 1
ATOM 795 C CA . PHE A 1 107 ? 8.391 -19.375 -10.07 1 95.19 107 PHE A CA 1
ATOM 796 C C . PHE A 1 107 ? 8.023 -18.328 -11.109 1 95.19 107 PHE A C 1
ATOM 798 O O . PHE A 1 107 ? 6.961 -18.391 -11.727 1 95.19 107 PHE A O 1
ATOM 805 N N . GLY A 1 108 ? 8.867 -17.328 -11.25 1 92.06 108 GLY A N 1
ATOM 806 C CA . GLY A 1 108 ? 8.578 -16.266 -12.219 1 92.06 108 GLY A CA 1
ATOM 807 C C . GLY A 1 108 ? 9.773 -15.383 -12.508 1 92.06 108 GLY A C 1
ATOM 808 O O . GLY A 1 108 ? 10.75 -15.383 -11.758 1 92.06 108 GLY A O 1
ATOM 809 N N . SER A 1 109 ? 9.672 -14.664 -13.562 1 90.56 109 SER A N 1
ATOM 810 C CA . SER A 1 109 ? 10.695 -13.703 -13.945 1 90.56 109 SER A CA 1
ATOM 811 C C . SER A 1 109 ? 10.688 -12.484 -13.023 1 90.56 109 SER A C 1
ATOM 813 O O . SER A 1 109 ? 9.719 -12.266 -12.289 1 90.56 109 SER A O 1
ATOM 815 N N . PRO A 1 110 ? 11.758 -11.727 -13.031 1 88.12 110 PRO A N 1
ATOM 816 C CA . PRO A 1 110 ? 11.789 -10.477 -12.273 1 88.12 110 PRO A CA 1
ATOM 817 C C . PRO A 1 110 ? 10.586 -9.578 -12.562 1 88.12 110 PRO A C 1
ATOM 819 O O . PRO A 1 110 ? 10.023 -8.984 -11.648 1 88.12 110 PRO A O 1
ATOM 822 N N . ARG A 1 111 ? 10.156 -9.57 -13.727 1 84.38 111 ARG A N 1
ATOM 823 C CA . ARG A 1 111 ? 9.008 -8.758 -14.102 1 84.38 111 ARG A CA 1
ATOM 824 C C . ARG A 1 111 ? 7.727 -9.297 -13.484 1 84.38 111 ARG A C 1
ATOM 826 O O . ARG A 1 111 ? 6.887 -8.531 -13.008 1 84.38 111 ARG A O 1
ATOM 833 N N . GLN A 1 112 ? 7.621 -10.523 -13.516 1 87.62 112 GLN A N 1
ATOM 834 C CA . GLN A 1 112 ? 6.426 -11.141 -12.945 1 87.62 112 GLN A CA 1
ATOM 835 C C . GLN A 1 112 ? 6.355 -10.906 -11.438 1 87.62 112 GLN A C 1
ATOM 837 O O . GLN A 1 112 ? 5.273 -10.672 -10.891 1 87.62 112 GLN A O 1
ATOM 842 N N . VAL A 1 113 ? 7.52 -10.992 -10.805 1 90.12 113 VAL A N 1
ATOM 843 C CA . VAL A 1 113 ? 7.57 -10.734 -9.367 1 90.12 113 VAL A CA 1
ATOM 844 C C . VAL A 1 113 ? 7.188 -9.281 -9.094 1 90.12 113 VAL A C 1
ATOM 846 O O . VAL A 1 113 ? 6.371 -9.008 -8.211 1 90.12 113 VAL A O 1
ATOM 849 N N . TYR A 1 114 ? 7.723 -8.453 -9.844 1 84.88 114 TYR A N 1
ATOM 850 C CA . TYR A 1 114 ? 7.41 -7.035 -9.719 1 84.88 114 TYR A CA 1
ATOM 851 C C . TYR A 1 114 ? 5.918 -6.789 -9.914 1 84.88 114 TYR A C 1
ATOM 853 O O . TYR A 1 114 ? 5.289 -6.082 -9.117 1 84.88 114 TYR A O 1
ATOM 861 N N . ASP A 1 115 ? 5.352 -7.312 -10.883 1 85.31 115 ASP A N 1
ATOM 862 C CA . ASP A 1 115 ? 3.936 -7.152 -11.195 1 85.31 115 ASP A CA 1
ATOM 863 C C . ASP A 1 115 ? 3.064 -7.727 -10.078 1 85.31 115 ASP A C 1
ATOM 865 O O . ASP A 1 115 ? 2.023 -7.16 -9.742 1 85.31 115 ASP A O 1
ATOM 869 N N . PHE A 1 116 ? 3.541 -8.805 -9.57 1 90.25 116 PHE A N 1
ATOM 870 C CA . PHE A 1 116 ? 2.807 -9.43 -8.477 1 90.25 116 PHE A CA 1
ATOM 871 C C . PHE A 1 116 ? 2.77 -8.516 -7.262 1 90.25 116 PHE A C 1
ATOM 873 O O . PHE A 1 116 ? 1.715 -8.328 -6.648 1 90.25 116 PHE A O 1
ATOM 880 N N . VAL A 1 117 ? 3.82 -7.938 -6.926 1 88.62 117 VAL A N 1
ATOM 881 C CA . VAL A 1 117 ? 3.904 -7.051 -5.77 1 88.62 117 VAL A CA 1
ATOM 882 C C . VAL A 1 117 ? 3.043 -5.812 -6.004 1 88.62 117 VAL A C 1
ATOM 884 O O . VAL A 1 117 ? 2.371 -5.332 -5.09 1 88.62 117 VAL A O 1
ATOM 887 N N . ASN A 1 118 ? 3.035 -5.332 -7.195 1 85.75 118 ASN A N 1
ATOM 888 C CA . ASN A 1 118 ? 2.172 -4.207 -7.535 1 85.75 118 ASN A CA 1
ATOM 889 C C . ASN A 1 118 ? 0.697 -4.562 -7.375 1 85.75 118 ASN A C 1
ATOM 891 O O . ASN A 1 118 ? -0.107 -3.729 -6.961 1 85.75 118 ASN A O 1
ATOM 895 N N . ALA A 1 119 ? 0.361 -5.754 -7.785 1 87.38 119 ALA A N 1
ATOM 896 C CA . ALA A 1 119 ? -1.019 -6.203 -7.625 1 87.38 119 ALA A CA 1
ATOM 897 C C . ALA A 1 119 ? -1.414 -6.242 -6.148 1 87.38 119 ALA A C 1
ATOM 899 O O . ALA A 1 119 ? -2.51 -5.809 -5.781 1 87.38 119 ALA A O 1
ATOM 900 N N . LEU A 1 120 ? -0.501 -6.762 -5.328 1 89.19 120 LEU A N 1
ATOM 901 C CA . LEU A 1 120 ? -0.768 -6.793 -3.895 1 89.19 120 LEU A CA 1
ATOM 902 C C . LEU A 1 120 ? -1.011 -5.387 -3.357 1 89.19 120 LEU A C 1
ATOM 904 O O . LEU A 1 120 ? -1.885 -5.18 -2.514 1 89.19 120 LEU A O 1
ATOM 908 N N . PHE A 1 121 ? -0.274 -4.516 -3.854 1 85.12 121 PHE A N 1
ATOM 909 C CA . PHE A 1 121 ? -0.388 -3.121 -3.439 1 85.12 121 PHE A CA 1
ATOM 910 C C . PHE A 1 121 ? -1.777 -2.576 -3.748 1 85.12 121 PHE A C 1
ATOM 912 O O . PHE A 1 121 ? -2.404 -1.944 -2.895 1 85.12 121 PHE A O 1
ATOM 919 N N . VAL A 1 122 ? -2.225 -2.803 -4.871 1 83.44 122 VAL A N 1
ATOM 920 C CA . VAL A 1 122 ? -3.537 -2.301 -5.262 1 83.44 122 VAL A CA 1
ATOM 921 C C . VAL A 1 122 ? -4.617 -2.959 -4.41 1 83.44 122 VAL A C 1
ATOM 923 O O . VAL A 1 122 ? -5.547 -2.291 -3.947 1 83.44 122 VAL A O 1
ATOM 926 N N . MET A 1 123 ? -4.473 -4.207 -4.254 1 85.88 123 MET A N 1
ATOM 927 C CA . MET A 1 123 ? -5.457 -4.949 -3.465 1 85.88 123 MET A CA 1
ATOM 928 C C . MET A 1 123 ? -5.508 -4.43 -2.031 1 85.88 123 MET A C 1
ATOM 930 O O . MET A 1 123 ? -6.59 -4.258 -1.468 1 85.88 123 MET A O 1
ATOM 934 N N . ASP A 1 124 ? -4.332 -4.199 -1.569 1 86.5 124 ASP A N 1
ATOM 935 C CA . ASP A 1 124 ? -4.219 -3.666 -0.215 1 86.5 124 ASP A CA 1
ATOM 936 C C . ASP A 1 124 ? -4.809 -2.26 -0.128 1 86.5 124 ASP A C 1
ATOM 938 O O . ASP A 1 124 ? -5.566 -1.956 0.794 1 86.5 124 ASP A O 1
ATOM 942 N N . GLN A 1 125 ? -4.473 -1.45 -1.023 1 83.81 125 GLN A N 1
ATOM 943 C CA . GLN A 1 125 ? -4.93 -0.064 -1.042 1 83.81 125 GLN A CA 1
ATOM 944 C C . GLN A 1 125 ? -6.453 0.013 -1.13 1 83.81 125 GLN A C 1
ATOM 946 O O . GLN A 1 125 ? -7.078 0.837 -0.459 1 83.81 125 GLN A O 1
ATOM 951 N N . VAL A 1 126 ? -6.996 -0.755 -1.955 1 81 126 VAL A N 1
ATOM 952 C CA . VAL A 1 126 ? -8.445 -0.75 -2.113 1 81 126 VAL A CA 1
ATOM 953 C C . VAL A 1 126 ? -9.117 -1.104 -0.787 1 81 126 VAL A C 1
ATOM 955 O O . VAL A 1 126 ? -10.102 -0.48 -0.396 1 81 126 VAL A O 1
ATOM 958 N N . GLN A 1 127 ? -8.602 -2.037 -0.127 1 82.44 127 GLN A N 1
ATOM 959 C CA . GLN A 1 127 ? -9.164 -2.426 1.161 1 82.44 127 GLN A CA 1
ATOM 960 C C . GLN A 1 127 ? -9.047 -1.293 2.176 1 82.44 127 GLN A C 1
ATOM 962 O O . GLN A 1 127 ? -10 -1.008 2.906 1 82.44 127 GLN A O 1
ATOM 967 N N . ARG A 1 128 ? -7.945 -0.619 2.221 1 82.12 128 ARG A N 1
ATOM 968 C CA . ARG A 1 128 ? -7.727 0.476 3.162 1 82.12 128 ARG A CA 1
ATOM 969 C C . ARG A 1 128 ? -8.625 1.665 2.834 1 82.12 128 ARG A C 1
ATOM 971 O O . ARG A 1 128 ? -9.172 2.303 3.734 1 82.12 128 ARG A O 1
ATOM 978 N N . LEU A 1 129 ? -8.695 1.931 1.609 1 82.81 129 LEU A N 1
ATOM 979 C CA . LEU A 1 129 ? -9.539 3.047 1.202 1 82.81 129 LEU A CA 1
ATOM 980 C C . LEU A 1 129 ? -11 2.762 1.518 1 82.81 129 LEU A C 1
ATOM 982 O O . LEU A 1 129 ? -11.75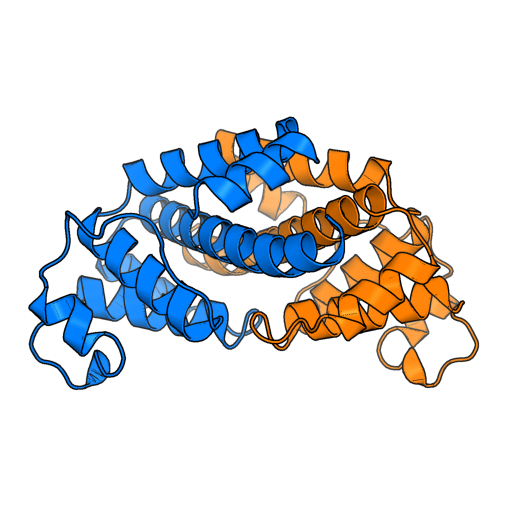8 3.676 1.85 1 82.81 129 LEU A O 1
ATOM 986 N N . GLU A 1 130 ? -11.359 1.506 1.4 1 80.5 130 GLU A N 1
ATOM 987 C CA . GLU A 1 130 ? -12.727 1.141 1.761 1 80.5 130 GLU A CA 1
ATOM 988 C C . GLU A 1 130 ? -13 1.412 3.238 1 80.5 130 GLU A C 1
ATOM 990 O O . GLU A 1 130 ? -14.086 1.868 3.6 1 80.5 130 GLU A O 1
ATOM 995 N N . MET A 1 131 ? -12.094 1.166 4.008 1 80.31 131 MET A N 1
ATOM 996 C CA . MET A 1 131 ? -12.234 1.405 5.441 1 80.31 131 MET A CA 1
ATOM 997 C C . MET A 1 131 ? -12.391 2.895 5.73 1 80.31 131 MET A C 1
ATOM 999 O O . MET A 1 131 ? -13.188 3.289 6.578 1 80.31 131 MET A O 1
ATOM 1003 N N . VAL A 1 132 ? -11.602 3.715 5.039 1 83.38 132 VAL A N 1
ATOM 1004 C CA . VAL A 1 132 ? -11.656 5.16 5.223 1 83.38 132 VAL A CA 1
ATOM 1005 C C . VAL A 1 132 ? -12.953 5.711 4.641 1 83.38 132 VAL A C 1
ATOM 1007 O O . VAL A 1 132 ? -13.602 6.57 5.246 1 83.38 132 VAL A O 1
ATOM 1010 N N . ALA A 1 133 ? -13.312 5.215 3.479 1 80.12 133 ALA A N 1
ATOM 1011 C CA . ALA A 1 133 ? -14.5 5.699 2.771 1 80.12 133 ALA A CA 1
ATOM 1012 C C . ALA A 1 133 ? -15.758 5.465 3.596 1 80.12 133 ALA A C 1
ATOM 1014 O O . ALA A 1 133 ? -16.719 6.242 3.518 1 80.12 133 ALA A O 1
ATOM 1015 N N . ARG A 1 134 ? -15.766 4.445 4.355 1 78.94 134 ARG A N 1
ATOM 1016 C CA . ARG A 1 134 ? -16.922 4.141 5.199 1 78.94 134 ARG A CA 1
ATOM 1017 C C . ARG A 1 134 ? -17.172 5.258 6.203 1 78.94 134 ARG A C 1
ATOM 1019 O O . ARG A 1 134 ? -18.312 5.465 6.633 1 78.94 134 ARG A O 1
ATOM 1026 N N . VAL A 1 135 ? -16.172 5.941 6.543 1 79.75 135 VAL A N 1
ATOM 1027 C CA . VAL A 1 135 ? -16.281 6.977 7.562 1 79.75 135 VAL A CA 1
ATOM 1028 C C . VAL A 1 135 ? -16.5 8.336 6.898 1 79.75 135 VAL A C 1
ATOM 1030 O O . VAL A 1 135 ? -17.344 9.125 7.352 1 79.75 135 VAL A O 1
ATOM 1033 N N . VAL A 1 136 ? -15.844 8.617 5.789 1 80.44 136 VAL A N 1
ATOM 1034 C CA . VAL A 1 136 ? -15.844 9.961 5.23 1 80.44 136 VAL A CA 1
ATOM 1035 C C . VAL A 1 136 ? -17.047 10.141 4.305 1 80.44 136 VAL A C 1
ATOM 1037 O O . VAL A 1 136 ? -17.406 11.266 3.959 1 80.44 136 VAL A O 1
ATOM 1040 N N . LEU A 1 137 ? -17.609 9.117 3.783 1 73.56 137 LEU A N 1
ATOM 1041 C CA . LEU A 1 137 ? -18.75 9.188 2.881 1 73.56 137 LEU A CA 1
ATOM 1042 C C . LEU A 1 137 ? -20.031 8.75 3.59 1 73.56 137 LEU A C 1
ATOM 1044 O O . LEU A 1 137 ? -20.031 7.766 4.332 1 73.56 137 LEU A O 1
ATOM 1048 N N . MET B 1 1 ? 11.891 10.203 -3.793 1 49.91 1 MET B N 1
ATOM 1049 C CA . MET B 1 1 ? 12.266 8.82 -4.059 1 49.91 1 MET B CA 1
ATOM 1050 C C . MET B 1 1 ? 13.68 8.734 -4.613 1 49.91 1 MET B C 1
ATOM 1052 O O . MET B 1 1 ? 14.156 9.672 -5.266 1 49.91 1 MET B O 1
ATOM 1056 N N . ASP B 1 2 ? 14.375 7.781 -4.055 1 57.12 2 ASP B N 1
ATOM 1057 C CA . ASP B 1 2 ? 15.711 7.609 -4.621 1 57.12 2 ASP B CA 1
ATOM 1058 C C . ASP B 1 2 ? 15.648 7.52 -6.145 1 57.12 2 ASP B C 1
ATOM 1060 O O . ASP B 1 2 ? 14.992 6.629 -6.691 1 57.12 2 ASP B O 1
ATOM 1064 N N . GLY B 1 3 ? 16.062 8.531 -6.742 1 63.31 3 GLY B N 1
ATOM 1065 C CA . GLY B 1 3 ? 16.031 8.664 -8.195 1 63.31 3 GLY B CA 1
ATOM 1066 C C . GLY B 1 3 ? 16.484 7.41 -8.914 1 63.31 3 GLY B C 1
ATOM 1067 O O . GLY B 1 3 ? 15.898 7.031 -9.938 1 63.31 3 GLY B O 1
ATOM 1068 N N . ALA B 1 4 ? 17.625 6.805 -8.406 1 63.16 4 ALA B N 1
ATOM 1069 C CA . ALA B 1 4 ? 18.156 5.621 -9.078 1 63.16 4 ALA B CA 1
ATOM 1070 C C . ALA B 1 4 ? 17.156 4.473 -9.055 1 63.16 4 ALA B C 1
ATOM 1072 O O . ALA B 1 4 ? 17.016 3.734 -10.031 1 63.16 4 ALA B O 1
ATOM 1073 N N . VAL B 1 5 ? 16.391 4.363 -7.871 1 64.88 5 VAL B N 1
ATOM 1074 C CA . VAL B 1 5 ? 15.398 3.303 -7.73 1 64.88 5 VAL B CA 1
ATOM 1075 C C . VAL B 1 5 ? 14.227 3.564 -8.672 1 64.88 5 VAL B C 1
ATOM 1077 O O . VAL B 1 5 ? 13.75 2.648 -9.344 1 64.88 5 VAL B O 1
ATOM 1080 N N . VAL B 1 6 ? 13.883 4.777 -8.727 1 70.56 6 VAL B N 1
ATOM 1081 C CA . VAL B 1 6 ? 12.773 5.152 -9.594 1 70.56 6 VAL B CA 1
ATOM 1082 C C . VAL B 1 6 ? 13.109 4.82 -11.047 1 70.56 6 VAL B C 1
ATOM 1084 O O . VAL B 1 6 ? 12.266 4.332 -11.797 1 70.56 6 VAL B O 1
ATOM 1087 N N . GLU B 1 7 ? 14.289 5.113 -11.406 1 75.56 7 GLU B N 1
ATOM 1088 C CA . GLU B 1 7 ? 14.719 4.828 -12.773 1 75.56 7 GLU B CA 1
ATOM 1089 C C . GLU B 1 7 ? 14.688 3.332 -13.062 1 75.56 7 GLU B C 1
ATOM 1091 O O . GLU B 1 7 ? 14.32 2.916 -14.164 1 75.56 7 GLU B O 1
ATOM 1096 N N . ARG B 1 8 ? 15.195 2.551 -12.117 1 74.94 8 ARG B N 1
ATOM 1097 C CA . ARG B 1 8 ? 15.164 1.102 -12.281 1 74.94 8 ARG B CA 1
ATOM 1098 C C . ARG B 1 8 ? 13.734 0.59 -12.383 1 74.94 8 ARG B C 1
ATOM 1100 O O . ARG B 1 8 ? 13.438 -0.282 -13.203 1 74.94 8 ARG B O 1
ATOM 1107 N N . LEU B 1 9 ? 12.852 1.188 -11.492 1 76.12 9 LEU B N 1
ATOM 1108 C CA . LEU B 1 9 ? 11.453 0.79 -11.516 1 76.12 9 LEU B CA 1
ATOM 1109 C C . LEU B 1 9 ? 10.797 1.175 -12.836 1 76.12 9 LEU B C 1
ATOM 1111 O O . LEU B 1 9 ? 9.992 0.414 -13.383 1 76.12 9 LEU B O 1
ATOM 1115 N N . ARG B 1 10 ? 11.219 2.354 -13.258 1 76 10 ARG B N 1
ATOM 1116 C CA . ARG B 1 10 ? 10.688 2.83 -14.531 1 76 10 ARG B CA 1
ATOM 1117 C C . ARG B 1 10 ? 11.133 1.929 -15.68 1 76 10 ARG B C 1
ATOM 1119 O O . ARG B 1 10 ? 10.375 1.703 -16.625 1 76 10 ARG B O 1
ATOM 1126 N N . ALA B 1 11 ? 12.359 1.479 -15.617 1 77.06 11 ALA B N 1
ATOM 1127 C CA . ALA B 1 11 ? 12.875 0.581 -16.641 1 77.06 11 ALA B CA 1
ATOM 1128 C C . ALA B 1 11 ? 12.117 -0.744 -16.641 1 77.06 11 ALA B C 1
ATOM 1130 O O . ALA B 1 11 ? 11.883 -1.329 -17.703 1 77.06 11 ALA B O 1
ATOM 1131 N N . LEU B 1 12 ? 11.789 -1.156 -15.43 1 72.94 12 LEU B N 1
ATOM 1132 C CA . LEU B 1 12 ? 11.117 -2.447 -15.305 1 72.94 12 LEU B CA 1
ATOM 1133 C C . LEU B 1 12 ? 9.648 -2.34 -15.695 1 72.94 12 LEU B C 1
ATOM 1135 O O . LEU B 1 12 ? 9.102 -3.25 -16.328 1 72.94 12 LEU B O 1
ATOM 1139 N N . HIS B 1 13 ? 9.016 -1.211 -15.281 1 75.75 13 HIS B N 1
ATOM 1140 C CA . HIS B 1 13 ? 7.586 -1.038 -15.523 1 75.75 13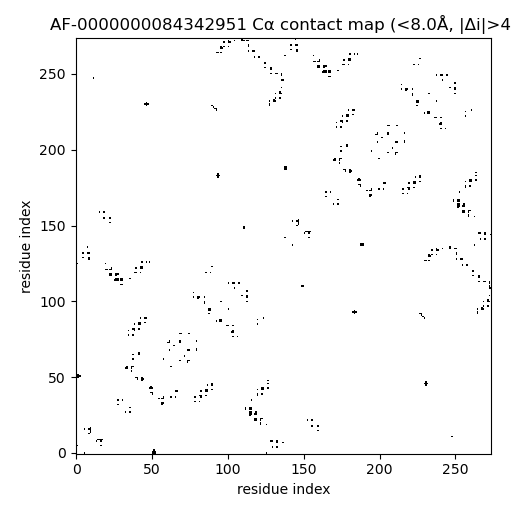 HIS B CA 1
ATOM 1141 C C . HIS B 1 13 ? 7.223 0.438 -15.641 1 75.75 13 HIS B C 1
ATOM 1143 O O . HIS B 1 13 ? 6.625 1.009 -14.719 1 75.75 13 HIS B O 1
ATOM 1149 N N . PRO B 1 14 ? 7.445 0.967 -16.75 1 76.75 14 PRO B N 1
ATOM 1150 C CA . PRO B 1 14 ? 7.27 2.408 -16.953 1 76.75 14 PRO B CA 1
ATOM 1151 C C . PRO B 1 14 ? 5.844 2.873 -16.672 1 76.75 14 PRO B C 1
ATOM 1153 O O . PRO B 1 14 ? 5.641 3.914 -16.031 1 76.75 14 PRO B O 1
ATOM 1156 N N . GLU B 1 15 ? 4.93 2.096 -17.078 1 75.12 15 GLU B N 1
ATOM 1157 C CA . GLU B 1 15 ? 3.541 2.529 -16.953 1 75.12 15 GLU B CA 1
ATOM 1158 C C . GLU B 1 15 ? 3.105 2.535 -15.484 1 75.12 15 GLU B C 1
ATOM 1160 O O . GLU B 1 15 ? 2.48 3.492 -15.023 1 75.12 15 GLU B O 1
ATOM 1165 N N . THR B 1 16 ? 3.525 1.506 -14.773 1 72.44 16 THR B N 1
ATOM 1166 C CA . THR B 1 16 ? 3.17 1.417 -13.367 1 72.44 16 THR B CA 1
ATOM 1167 C C . THR B 1 16 ? 3.861 2.518 -12.562 1 72.44 16 THR B C 1
ATOM 1169 O O . THR B 1 16 ? 3.248 3.135 -11.688 1 72.44 16 THR B O 1
ATOM 1172 N N . THR B 1 17 ? 5.094 2.707 -12.906 1 76.06 17 THR B N 1
ATOM 1173 C CA . THR B 1 17 ? 5.848 3.74 -12.203 1 76.06 17 THR B CA 1
ATOM 1174 C C . THR B 1 17 ? 5.238 5.117 -12.445 1 76.06 17 THR B C 1
ATOM 1176 O O . THR B 1 17 ? 5.098 5.914 -11.516 1 76.06 17 THR B O 1
ATOM 1179 N N . ALA B 1 18 ? 4.793 5.344 -13.648 1 77.75 18 ALA B N 1
ATOM 1180 C CA . ALA B 1 18 ? 4.168 6.621 -13.984 1 77.75 18 ALA B CA 1
ATOM 1181 C C . ALA B 1 18 ? 2.857 6.809 -13.227 1 77.75 18 ALA B C 1
ATOM 1183 O O . ALA B 1 18 ? 2.562 7.902 -12.742 1 77.75 18 ALA B O 1
ATOM 1184 N N . SER B 1 19 ? 2.092 5.785 -13.117 1 74.81 19 SER B N 1
ATOM 1185 C CA . SER B 1 19 ? 0.813 5.828 -12.414 1 74.81 19 SER B CA 1
ATOM 1186 C C . SER B 1 19 ? 1.006 6.109 -10.93 1 74.81 19 SER B C 1
ATOM 1188 O O . SER B 1 19 ? 0.246 6.875 -10.336 1 74.81 19 SER B O 1
ATOM 1190 N N . LEU B 1 20 ? 2.025 5.523 -10.336 1 74.38 20 LEU B N 1
ATOM 1191 C CA . LEU B 1 20 ? 2.32 5.727 -8.922 1 74.38 20 LEU B CA 1
ATOM 1192 C C . LEU B 1 20 ? 2.74 7.168 -8.656 1 74.38 20 LEU B C 1
ATOM 1194 O O . LEU B 1 20 ? 2.266 7.793 -7.707 1 74.38 20 LEU B O 1
ATOM 1198 N N . LEU B 1 21 ? 3.525 7.66 -9.586 1 74.69 21 LEU B N 1
ATOM 1199 C CA . LEU B 1 21 ? 4.008 9.031 -9.43 1 74.69 21 LEU B CA 1
ATOM 1200 C C . LEU B 1 21 ? 2.869 10.031 -9.594 1 74.69 21 LEU B C 1
ATOM 1202 O O . LEU B 1 21 ? 2.818 11.039 -8.898 1 74.69 21 LEU B O 1
ATOM 1206 N N . ALA B 1 22 ? 1.98 9.742 -10.508 1 75.94 22 ALA B N 1
ATOM 1207 C CA . ALA B 1 22 ? 0.829 10.617 -10.727 1 75.94 22 ALA B CA 1
ATOM 1208 C C . ALA B 1 22 ? -0.091 10.633 -9.508 1 75.94 22 ALA B C 1
ATOM 1210 O O . ALA B 1 22 ? -0.587 11.688 -9.109 1 75.94 22 ALA B O 1
ATOM 1211 N N . THR B 1 23 ? -0.311 9.484 -8.938 1 72.62 23 THR B N 1
ATOM 1212 C CA . THR B 1 23 ? -1.14 9.383 -7.742 1 72.62 23 THR B CA 1
ATOM 1213 C C . THR B 1 23 ? -0.519 10.164 -6.586 1 72.62 23 THR B C 1
ATOM 1215 O O . THR B 1 23 ? -1.225 10.844 -5.84 1 72.62 23 THR B O 1
ATOM 1218 N N . GLU B 1 24 ? 0.79 10.062 -6.477 1 72.75 24 GLU B N 1
ATOM 1219 C CA . GLU B 1 24 ? 1.498 10.805 -5.438 1 72.75 24 GLU B CA 1
ATOM 1220 C C . GLU B 1 24 ? 1.308 12.305 -5.605 1 72.75 24 GLU B C 1
ATOM 1222 O O . GLU B 1 24 ? 1.045 13.016 -4.633 1 72.75 24 GLU B O 1
ATOM 1227 N N . ALA B 1 25 ? 1.42 12.758 -6.801 1 75.69 25 ALA B N 1
ATOM 1228 C CA . ALA B 1 25 ? 1.303 14.18 -7.098 1 75.69 25 ALA B CA 1
ATOM 1229 C C . ALA B 1 25 ? -0.102 14.688 -6.793 1 75.69 25 ALA B C 1
ATOM 1231 O O . ALA B 1 25 ? -0.267 15.781 -6.238 1 75.69 25 ALA B O 1
ATOM 1232 N N . GLU B 1 26 ? -1.058 13.945 -7.172 1 73.69 26 GLU B N 1
ATOM 1233 C CA . GLU B 1 26 ? -2.445 14.32 -6.918 1 73.69 26 GLU B CA 1
ATOM 1234 C C . GLU B 1 26 ? -2.73 14.406 -5.422 1 73.69 26 GLU B C 1
ATOM 1236 O O . GLU B 1 26 ? -3.383 15.352 -4.965 1 73.69 26 GLU B O 1
ATOM 1241 N N . ALA B 1 27 ? -2.27 13.469 -4.727 1 71.62 27 ALA B N 1
ATOM 1242 C CA . ALA B 1 27 ? -2.48 13.438 -3.281 1 71.62 27 ALA B CA 1
ATOM 1243 C C . ALA B 1 27 ? -1.757 14.586 -2.592 1 71.62 27 ALA B C 1
ATOM 1245 O O . ALA B 1 27 ? -2.279 15.18 -1.645 1 71.62 27 ALA B O 1
ATOM 1246 N N . ALA B 1 28 ? -0.651 14.914 -3.104 1 72.88 28 ALA B N 1
ATOM 1247 C CA . ALA B 1 28 ? 0.176 15.977 -2.531 1 72.88 28 ALA B CA 1
ATOM 1248 C C . ALA B 1 28 ? -0.46 17.344 -2.746 1 72.88 28 ALA B C 1
ATOM 1250 O O . ALA B 1 28 ? -0.264 18.266 -1.945 1 72.88 28 ALA B O 1
ATOM 1251 N N . ALA B 1 29 ? -1.284 17.422 -3.719 1 76.5 29 ALA B N 1
ATOM 1252 C CA . ALA B 1 29 ? -1.853 18.703 -4.082 1 76.5 29 ALA B CA 1
ATOM 1253 C C . ALA B 1 29 ? -2.904 19.156 -3.07 1 76.5 29 ALA B C 1
ATOM 1255 O O . ALA B 1 29 ? -3.141 20.344 -2.893 1 76.5 29 ALA B O 1
ATOM 1256 N N . SER B 1 30 ? -3.461 18.281 -2.309 1 78.69 30 SER B N 1
ATOM 1257 C CA . SER B 1 30 ? -4.57 18.656 -1.438 1 78.69 30 SER B CA 1
ATOM 1258 C C . SER B 1 30 ? -4.176 18.562 0.033 1 78.69 30 SER B C 1
ATOM 1260 O O . SER B 1 30 ? -4.992 18.812 0.918 1 78.69 30 SER B O 1
ATOM 1262 N N . THR B 1 31 ? -2.971 18.203 0.29 1 83.44 31 THR B N 1
ATOM 1263 C CA . THR B 1 31 ? -2.498 18.031 1.66 1 83.44 31 THR B CA 1
ATOM 1264 C C . THR B 1 31 ? -1.391 19.031 1.976 1 83.44 31 THR B C 1
ATOM 1266 O O . THR B 1 31 ? -0.562 19.344 1.117 1 83.44 31 THR B O 1
ATOM 1269 N N . ASP B 1 32 ? -1.45 19.641 3.16 1 89.06 32 ASP B N 1
ATOM 1270 C CA . ASP B 1 32 ? -0.361 20.516 3.598 1 89.06 32 ASP B CA 1
ATOM 1271 C C . ASP B 1 32 ? 0.996 19.844 3.367 1 89.06 32 ASP B C 1
ATOM 1273 O O . ASP B 1 32 ? 1.238 18.734 3.836 1 89.06 32 ASP B O 1
ATOM 1277 N N . PRO B 1 33 ? 1.856 20.516 2.615 1 89.12 33 PRO B N 1
ATOM 1278 C CA . PRO B 1 33 ? 3.139 19.906 2.25 1 89.12 33 PRO B CA 1
ATOM 1279 C C . PRO B 1 33 ? 3.99 19.547 3.465 1 89.12 33 PRO B C 1
ATOM 1281 O O . PRO B 1 33 ? 4.734 18.562 3.434 1 89.12 33 PRO B O 1
ATOM 1284 N N . SER B 1 34 ? 3.91 20.359 4.449 1 90.75 34 SER B N 1
ATOM 1285 C CA . SER B 1 34 ? 4.684 20.062 5.648 1 90.75 34 SER B CA 1
ATOM 1286 C C . SER B 1 34 ? 4.211 18.766 6.305 1 90.75 34 SER B C 1
ATOM 1288 O O . SER B 1 34 ? 5.027 17.922 6.688 1 90.75 34 SER B O 1
ATOM 1290 N N . ILE B 1 35 ? 2.92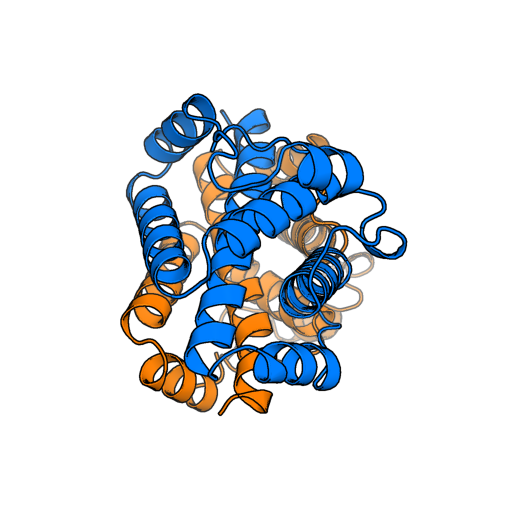4 18.594 6.395 1 93.25 35 ILE B N 1
ATOM 1291 C CA . ILE B 1 35 ? 2.348 17.375 6.98 1 93.25 35 ILE B CA 1
ATOM 1292 C C . ILE B 1 35 ? 2.715 16.172 6.125 1 93.25 35 ILE B C 1
ATOM 1294 O O . ILE B 1 35 ? 3.135 15.133 6.652 1 93.25 35 ILE B O 1
ATOM 1298 N N . LEU B 1 36 ? 2.613 16.344 4.883 1 92 36 LEU B N 1
ATOM 1299 C CA . LEU B 1 36 ? 2.928 15.242 3.969 1 92 36 LEU B CA 1
ATOM 1300 C C . LEU B 1 36 ? 4.383 14.82 4.113 1 92 36 LEU B C 1
ATOM 1302 O O . LEU B 1 36 ? 4.684 13.625 4.16 1 92 36 LEU B O 1
ATOM 1306 N N . GLN B 1 37 ? 5.254 15.75 4.145 1 91.25 37 GLN B N 1
ATOM 1307 C CA . GLN B 1 37 ? 6.676 15.43 4.246 1 91.25 37 GLN B CA 1
ATOM 1308 C C . GLN B 1 37 ? 7 14.773 5.582 1 91.25 37 GLN B C 1
ATOM 1310 O O . GLN B 1 37 ? 7.789 13.828 5.641 1 91.25 37 GLN B O 1
ATOM 1315 N N . LEU B 1 38 ? 6.398 15.273 6.652 1 94.06 38 LEU B N 1
ATOM 1316 C CA . LEU B 1 38 ? 6.594 14.656 7.961 1 94.06 38 LEU B CA 1
ATOM 1317 C C . LEU B 1 38 ? 6.141 13.195 7.941 1 94.06 38 LEU B C 1
ATOM 1319 O O . LEU B 1 38 ? 6.871 12.312 8.391 1 94.06 38 LEU B O 1
ATOM 1323 N N . CYS B 1 39 ? 5.012 12.953 7.391 1 93.62 39 CYS B N 1
ATOM 1324 C CA . CYS B 1 39 ? 4.445 11.617 7.363 1 93.62 39 CYS B CA 1
ATOM 1325 C C . CYS B 1 39 ? 5.246 10.703 6.445 1 93.62 39 CYS B C 1
ATOM 1327 O O . CYS B 1 39 ? 5.43 9.516 6.738 1 93.62 39 CYS B O 1
ATOM 1329 N N . HIS B 1 40 ? 5.711 11.242 5.383 1 91.06 40 HIS B N 1
ATOM 1330 C CA . HIS B 1 40 ? 6.559 10.477 4.477 1 91.06 40 HIS B CA 1
ATOM 1331 C C . HIS B 1 40 ? 7.828 10 5.176 1 91.06 40 HIS B C 1
ATOM 1333 O O . HIS B 1 40 ? 8.203 8.836 5.062 1 91.06 40 HIS B O 1
ATOM 1339 N N . HIS B 1 41 ? 8.477 10.859 5.844 1 91.88 41 HIS B N 1
ATOM 1340 C CA . HIS B 1 41 ? 9.703 10.508 6.562 1 91.88 41 HIS B CA 1
ATOM 1341 C C . HIS B 1 41 ? 9.422 9.484 7.656 1 91.88 41 HIS B C 1
ATOM 1343 O O . HIS B 1 41 ? 10.188 8.531 7.836 1 91.88 41 HIS B O 1
ATOM 1349 N N . ARG B 1 42 ? 8.359 9.711 8.391 1 92.44 42 ARG B N 1
ATOM 1350 C CA . ARG B 1 42 ? 8.031 8.766 9.453 1 92.44 42 ARG B CA 1
ATOM 1351 C C . ARG B 1 42 ? 7.738 7.383 8.883 1 92.44 42 ARG B C 1
ATOM 1353 O O . ARG B 1 42 ? 8.234 6.379 9.398 1 92.44 42 ARG B O 1
ATOM 1360 N N . LEU B 1 43 ? 6.922 7.402 7.801 1 90.56 43 LEU B N 1
ATOM 1361 C CA . LEU B 1 43 ? 6.586 6.156 7.121 1 90.56 43 LEU B CA 1
ATOM 1362 C C . LEU B 1 43 ? 7.848 5.441 6.645 1 90.56 43 LEU B C 1
ATOM 1364 O O . LEU B 1 43 ? 8.031 4.25 6.906 1 90.56 43 LEU B O 1
ATOM 1368 N N . ALA B 1 44 ? 8.766 6.156 6.051 1 86.81 44 ALA B N 1
ATOM 1369 C CA . ALA B 1 44 ? 10.008 5.59 5.551 1 86.81 44 ALA B CA 1
ATOM 1370 C C . ALA B 1 44 ? 10.844 5.012 6.691 1 86.81 44 ALA B C 1
ATOM 1372 O O . ALA B 1 44 ? 11.398 3.916 6.57 1 86.81 44 ALA B O 1
ATOM 1373 N N . HIS B 1 45 ? 10.914 5.762 7.727 1 87 45 HIS B N 1
ATOM 1374 C CA . HIS B 1 45 ? 11.664 5.301 8.891 1 87 45 HIS B CA 1
ATOM 1375 C C . HIS B 1 45 ? 11.086 3.996 9.43 1 87 45 HIS B C 1
ATOM 1377 O O . HIS B 1 45 ? 11.828 3.086 9.797 1 87 45 HIS B O 1
ATOM 1383 N N . MET B 1 46 ? 9.828 3.906 9.492 1 86.56 46 MET B N 1
ATOM 1384 C CA . MET B 1 46 ? 9.164 2.73 10.055 1 86.56 46 MET B CA 1
ATOM 1385 C C . MET B 1 46 ? 9.375 1.512 9.156 1 86.56 46 MET B C 1
ATOM 1387 O O . MET B 1 46 ? 9.438 0.382 9.648 1 86.56 46 MET B O 1
ATOM 1391 N N . LEU B 1 47 ? 9.547 1.773 7.891 1 82.75 47 LEU B N 1
ATOM 1392 C CA . LEU B 1 47 ? 9.719 0.69 6.926 1 82.75 47 LEU B CA 1
ATOM 1393 C C . LEU B 1 47 ? 11.188 0.35 6.742 1 82.75 47 LEU B C 1
ATOM 1395 O O . LEU B 1 47 ? 11.531 -0.58 6.008 1 82.75 47 LEU B O 1
ATOM 1399 N N . GLY B 1 48 ? 12.086 1.066 7.441 1 79.88 48 GLY B N 1
ATOM 1400 C CA . GLY B 1 48 ? 13.516 0.81 7.375 1 79.88 48 GLY B CA 1
ATOM 1401 C C . GLY B 1 48 ? 14.188 1.463 6.18 1 79.88 48 GLY B C 1
ATOM 1402 O O . GLY B 1 48 ? 15.273 1.059 5.777 1 79.88 48 GLY B O 1
ATOM 1403 N N . GLY B 1 49 ? 13.414 2.281 5.574 1 78.06 49 GLY B N 1
ATOM 1404 C CA . GLY B 1 49 ? 13.945 2.99 4.426 1 78.06 49 GLY B CA 1
ATOM 1405 C C . GLY B 1 49 ? 14.297 4.438 4.723 1 78.06 49 GLY B C 1
ATOM 1406 O O . GLY B 1 49 ? 14.367 4.836 5.887 1 78.06 49 GLY B O 1
ATOM 1407 N N . GLU B 1 50 ? 14.789 5.055 3.699 1 75.31 50 GLU B N 1
ATOM 1408 C CA . GLU B 1 50 ? 15.117 6.473 3.797 1 75.31 50 GLU B CA 1
ATOM 1409 C C . GLU B 1 50 ? 14.43 7.277 2.699 1 75.31 50 GLU B C 1
ATOM 1411 O O . GLU B 1 50 ? 14.148 6.754 1.618 1 75.31 50 GLU B O 1
ATOM 1416 N N . VAL B 1 51 ? 14.008 8.523 3.166 1 76.19 51 VAL B N 1
ATOM 1417 C CA . VAL B 1 51 ? 13.477 9.453 2.174 1 76.19 51 VAL B CA 1
ATOM 1418 C C . VAL B 1 51 ? 14.625 10.227 1.533 1 76.19 51 VAL B C 1
ATOM 1420 O O . VAL B 1 51 ? 15.414 10.867 2.232 1 76.19 51 VAL B O 1
ATOM 1423 N N . SER B 1 52 ? 14.602 10.055 0.295 1 69.56 52 SER B N 1
ATOM 1424 C CA . SER B 1 52 ? 15.703 10.711 -0.398 1 69.56 52 SER B CA 1
ATOM 1425 C C . SER B 1 52 ? 15.367 12.164 -0.726 1 69.56 52 SER B C 1
ATOM 1427 O O . SER B 1 52 ? 16.266 12.992 -0.894 1 69.56 52 SER B O 1
ATOM 1429 N N . SER B 1 53 ? 14.164 12.438 -0.83 1 68.38 53 SER B N 1
ATOM 1430 C CA . SER B 1 53 ? 13.781 13.805 -1.19 1 68.38 53 SER B CA 1
ATOM 1431 C C . SER B 1 53 ? 14.039 14.773 -0.042 1 68.38 53 SER B C 1
ATOM 1433 O O . SER B 1 53 ? 13.766 14.453 1.117 1 68.38 53 SER B O 1
ATOM 1435 N N . PRO B 1 54 ? 14.469 15.914 -0.415 1 68.25 54 PRO B N 1
ATOM 1436 C CA . PRO B 1 54 ? 14.703 16.906 0.632 1 68.25 54 PRO B CA 1
ATOM 1437 C C . PRO B 1 54 ? 13.414 17.328 1.342 1 68.25 54 PRO B C 1
ATOM 1439 O O . PRO B 1 54 ? 12.359 17.438 0.707 1 68.25 54 PRO B O 1
ATOM 1442 N N . ALA B 1 55 ? 13.539 17.453 2.646 1 71.75 55 ALA B N 1
ATOM 1443 C CA . ALA B 1 55 ? 12.422 17.906 3.465 1 71.75 55 ALA B CA 1
ATOM 1444 C C . ALA B 1 55 ? 12.352 19.438 3.502 1 71.75 55 ALA B C 1
ATOM 1446 O O . ALA B 1 55 ? 12.477 20.047 4.566 1 71.75 55 ALA B O 1
ATOM 1447 N N . THR B 1 56 ? 11.984 20.031 2.449 1 74.62 56 THR B N 1
ATOM 1448 C CA . THR B 1 56 ? 12.109 21.484 2.32 1 74.62 56 THR B CA 1
ATOM 1449 C C . THR B 1 56 ? 10.977 22.188 3.061 1 74.62 56 THR B C 1
ATOM 1451 O O . THR B 1 56 ? 11.141 23.312 3.527 1 74.62 56 THR B O 1
ATOM 1454 N N . ALA B 1 57 ? 10.023 21.609 3.332 1 80.81 57 ALA B N 1
ATOM 1455 C CA . ALA B 1 57 ? 8.844 22.266 3.896 1 80.81 57 ALA B CA 1
ATOM 1456 C C . ALA B 1 57 ? 8.734 22 5.395 1 80.81 57 ALA B C 1
ATOM 1458 O O . ALA B 1 57 ? 7.77 22.406 6.039 1 80.81 57 ALA B O 1
ATOM 1459 N N . VAL B 1 58 ? 9.773 21.344 5.941 1 88.75 58 VAL B N 1
ATOM 1460 C CA . VAL B 1 58 ? 9.633 20.891 7.324 1 88.75 58 VAL B CA 1
ATOM 1461 C C . VAL B 1 58 ? 10.719 21.531 8.188 1 88.75 58 VAL B C 1
ATOM 1463 O O . VAL B 1 58 ? 11.875 21.656 7.758 1 88.75 58 VAL B O 1
ATOM 1466 N N . ASP B 1 59 ? 10.359 21.984 9.32 1 91.25 59 ASP B N 1
ATOM 1467 C CA . ASP B 1 59 ? 11.297 22.453 10.344 1 91.25 59 ASP B CA 1
ATOM 1468 C C . ASP B 1 59 ? 12.273 21.344 10.727 1 91.25 59 ASP B C 1
ATOM 1470 O O . ASP B 1 59 ? 11.867 20.234 11.102 1 91.25 59 ASP B O 1
ATOM 1474 N N . PRO B 1 60 ? 13.641 21.688 10.602 1 92.69 60 PRO B N 1
ATOM 1475 C CA . PRO B 1 60 ? 14.633 20.672 10.953 1 92.69 60 PRO B CA 1
ATOM 1476 C C . PRO B 1 60 ? 14.445 20.125 12.375 1 92.69 60 PRO B C 1
ATOM 1478 O O . PRO B 1 60 ? 14.75 18.969 12.641 1 92.69 60 PRO B O 1
ATOM 1481 N N . ALA B 1 61 ? 14 20.953 13.242 1 94.81 61 ALA B N 1
ATOM 1482 C CA . ALA B 1 61 ? 13.766 20.5 14.617 1 94.81 61 ALA B CA 1
ATOM 1483 C C . ALA B 1 61 ? 12.672 19.438 14.664 1 94.81 61 ALA B C 1
ATOM 1485 O O . ALA B 1 61 ? 12.758 18.484 15.453 1 94.81 61 ALA B O 1
ATOM 1486 N N . LYS B 1 62 ? 11.656 19.578 13.867 1 94.81 62 LYS B N 1
ATOM 1487 C CA . LYS B 1 62 ? 10.586 18.594 13.781 1 94.81 62 LYS B CA 1
ATOM 1488 C C . LYS B 1 62 ? 11.102 17.281 13.203 1 94.81 62 LYS B C 1
ATOM 1490 O O . LYS B 1 62 ? 10.742 16.203 13.68 1 94.81 62 LYS B O 1
ATOM 1495 N N . LEU B 1 63 ? 11.898 17.391 12.219 1 92.31 63 LEU B N 1
ATOM 1496 C CA . LEU B 1 63 ? 12.461 16.203 11.609 1 92.31 63 LEU B CA 1
ATOM 1497 C C . LEU B 1 63 ? 13.281 15.406 12.617 1 92.31 63 LEU B C 1
ATOM 1499 O O . LEU B 1 63 ? 13.211 14.172 12.648 1 92.31 63 LEU B O 1
ATOM 1503 N N . ALA B 1 64 ? 14.023 16.094 13.422 1 92.75 64 ALA B N 1
ATOM 1504 C CA . ALA B 1 64 ? 14.875 15.453 14.414 1 92.75 64 ALA B CA 1
ATOM 1505 C C . ALA B 1 64 ? 14.039 14.789 15.508 1 92.75 64 ALA B C 1
ATOM 1507 O O . ALA B 1 64 ? 14.453 13.781 16.094 1 92.75 64 ALA B O 1
ATOM 1508 N N . ALA B 1 65 ? 12.844 15.281 15.711 1 95.44 65 ALA B N 1
ATOM 1509 C CA . ALA B 1 65 ? 12 14.797 16.797 1 95.44 65 ALA B CA 1
ATOM 1510 C C . ALA B 1 65 ? 10.977 13.789 16.297 1 95.44 65 ALA B C 1
ATOM 1512 O O . ALA B 1 65 ? 10.133 13.312 17.062 1 95.44 65 ALA B O 1
ATOM 1513 N N . LEU B 1 66 ? 11.047 13.445 15.125 1 94.06 66 LEU B N 1
ATOM 1514 C CA . LEU B 1 66 ? 9.992 12.703 14.445 1 94.06 66 LEU B CA 1
ATOM 1515 C C . LEU B 1 66 ? 9.773 11.336 15.102 1 94.06 66 LEU B C 1
ATOM 1517 O O . LEU B 1 66 ? 8.641 10.875 15.219 1 94.06 66 LEU B O 1
ATOM 1521 N N . ASP B 1 67 ? 10.805 10.656 15.57 1 92.5 67 ASP B N 1
ATOM 1522 C CA . ASP B 1 67 ? 10.703 9.32 16.125 1 92.5 67 ASP B CA 1
ATOM 1523 C C . ASP B 1 67 ? 10.023 9.344 17.5 1 92.5 67 ASP B C 1
ATOM 1525 O O . ASP B 1 67 ? 9.578 8.305 18 1 92.5 67 ASP B O 1
ATOM 1529 N N . SER B 1 68 ? 9.984 10.523 18.125 1 95.31 68 SER B N 1
ATOM 1530 C CA . SER B 1 68 ? 9.32 10.703 19.422 1 95.31 68 SER B CA 1
ATOM 1531 C C . SER B 1 68 ? 8.312 11.844 19.375 1 95.31 68 SER B C 1
ATOM 1533 O O . SER B 1 68 ? 8.188 12.609 20.328 1 95.31 68 SER B O 1
ATOM 1535 N N . TRP B 1 69 ? 7.684 11.945 18.25 1 96.31 69 TRP B N 1
ATOM 1536 C CA . TRP B 1 69 ? 6.801 13.078 18.031 1 96.31 69 TRP B CA 1
ATOM 1537 C C . TRP B 1 69 ? 5.719 13.156 19.109 1 96.31 69 TRP B C 1
ATOM 1539 O O . TRP B 1 69 ? 5.254 14.242 19.453 1 96.31 69 TRP B O 1
ATOM 1549 N N . TRP B 1 70 ? 5.293 12.086 19.703 1 93.69 70 TRP B N 1
ATOM 1550 C CA . TRP B 1 70 ? 4.168 12.039 20.641 1 93.69 70 TRP B CA 1
ATOM 1551 C C . TRP B 1 70 ? 4.488 12.812 21.906 1 93.69 70 TRP B C 1
ATOM 1553 O O . TRP B 1 70 ? 3.586 13.336 22.562 1 93.69 70 TRP B O 1
ATOM 1563 N N . ASP B 1 71 ? 5.758 12.914 22.188 1 93.94 71 ASP B N 1
ATOM 1564 C CA . ASP B 1 71 ? 6.191 13.586 23.406 1 93.94 71 ASP B CA 1
ATOM 1565 C C . ASP B 1 71 ? 6.75 14.969 23.094 1 93.94 71 ASP B C 1
ATOM 1567 O O . ASP B 1 71 ? 7.145 15.703 24.016 1 93.94 71 ASP B O 1
ATOM 1571 N N . SER B 1 72 ? 6.75 15.32 21.922 1 95.94 72 SER B N 1
ATOM 1572 C CA . SER B 1 72 ? 7.367 16.578 21.531 1 95.94 72 SER B CA 1
ATOM 1573 C C . SER B 1 72 ? 6.332 17.703 21.453 1 95.94 72 SER B C 1
ATOM 1575 O O . SER B 1 72 ? 5.234 17.516 20.922 1 95.94 72 SER B O 1
ATOM 1577 N N . PRO B 1 73 ? 6.66 18.859 21.953 1 96.06 73 PRO B N 1
ATOM 1578 C CA . PRO B 1 73 ? 5.746 20 21.844 1 96.06 73 PRO B CA 1
ATOM 1579 C C . PRO B 1 73 ? 5.809 20.688 20.484 1 96.06 73 PRO B C 1
ATOM 1581 O O . PRO B 1 73 ? 5.078 21.641 20.234 1 96.06 73 PRO B O 1
ATOM 1584 N N . LEU B 1 74 ? 6.602 20.25 19.562 1 97 74 LEU B N 1
ATOM 1585 C CA . LEU B 1 74 ? 6.898 20.938 18.312 1 97 74 LEU B CA 1
ATOM 1586 C C . LEU B 1 74 ? 5.773 20.75 17.312 1 97 74 LEU B C 1
ATOM 1588 O O . LEU B 1 74 ? 5.68 21.484 16.328 1 97 74 LEU B O 1
ATOM 1592 N N . PHE B 1 75 ? 4.918 19.844 17.516 1 97.75 75 PHE B N 1
ATOM 1593 C CA . PHE B 1 75 ? 3.953 19.438 16.5 1 97.75 75 PHE B CA 1
ATOM 1594 C C . PHE B 1 75 ? 2.564 19.969 16.828 1 97.75 75 PHE B C 1
ATOM 1596 O O . PHE B 1 75 ? 2.143 19.969 17.984 1 97.75 75 PHE B O 1
ATOM 1603 N N . THR B 1 76 ? 1.95 20.438 15.797 1 96.44 76 THR B N 1
ATOM 1604 C CA . THR B 1 76 ? 0.575 20.906 15.938 1 96.44 76 THR B CA 1
ATOM 1605 C C . THR B 1 76 ? -0.383 19.734 16.078 1 96.44 76 THR B C 1
ATOM 1607 O O . THR B 1 76 ? -0.007 18.578 15.836 1 96.44 76 THR B O 1
ATOM 1610 N N . ASP B 1 77 ? -1.62 19.984 16.453 1 96.5 77 ASP B N 1
ATOM 1611 C CA . ASP B 1 77 ? -2.633 18.953 16.578 1 96.5 77 ASP B CA 1
ATOM 1612 C C . ASP B 1 77 ? -2.895 18.266 15.242 1 96.5 77 ASP B C 1
ATOM 1614 O O . ASP B 1 77 ? -3.092 17.047 15.18 1 96.5 77 ASP B O 1
ATOM 1618 N N . ALA B 1 78 ? -2.887 19.047 14.203 1 96.19 78 ALA B N 1
ATOM 1619 C CA . ALA B 1 78 ? -3.09 18.5 12.867 1 96.19 78 ALA B CA 1
ATOM 1620 C C . ALA B 1 78 ? -1.945 17.578 12.469 1 96.19 78 ALA B C 1
ATOM 1622 O O . ALA B 1 78 ? -2.178 16.469 11.953 1 96.19 78 ALA B O 1
ATOM 1623 N N . GLU B 1 79 ? -0.709 18.016 12.719 1 96.38 79 GLU B N 1
ATOM 1624 C CA . GLU B 1 79 ? 0.455 17.172 12.43 1 96.38 79 GLU B CA 1
ATOM 1625 C C . GLU B 1 79 ? 0.422 15.883 13.242 1 96.38 79 GLU B C 1
ATOM 1627 O O . GLU B 1 79 ? 0.702 14.805 12.711 1 96.38 79 GLU B O 1
ATOM 1632 N N . ARG B 1 80 ? 0.03 16 14.5 1 97.12 80 ARG B N 1
ATOM 1633 C CA . ARG B 1 80 ? -0.037 14.844 15.375 1 97.12 80 ARG B CA 1
ATOM 1634 C C . ARG B 1 80 ? -1.082 13.844 14.883 1 97.12 80 ARG B C 1
ATOM 1636 O O . ARG B 1 80 ? -0.851 12.633 14.898 1 97.12 80 ARG B O 1
ATOM 1643 N N . ALA B 1 81 ? -2.205 14.336 14.477 1 96.38 81 ALA B N 1
ATOM 1644 C CA . ALA B 1 81 ? -3.262 13.469 13.969 1 96.38 81 ALA B CA 1
ATOM 1645 C C . ALA B 1 81 ? -2.791 12.695 12.734 1 96.38 81 ALA B C 1
ATOM 1647 O O . ALA B 1 81 ? -3.014 11.484 12.633 1 96.38 81 ALA B O 1
ATOM 1648 N N . HIS B 1 82 ? -2.139 13.383 11.844 1 96.25 82 HIS B N 1
ATOM 1649 C CA . HIS B 1 82 ? -1.675 12.758 10.609 1 96.25 82 HIS B CA 1
ATOM 1650 C C . HIS B 1 82 ? -0.546 11.766 10.883 1 96.25 82 HIS B C 1
ATOM 1652 O O . HIS B 1 82 ? -0.49 10.703 10.266 1 96.25 82 HIS B O 1
ATOM 1658 N N . LEU B 1 83 ? 0.327 12.125 11.805 1 96.19 83 LEU B N 1
ATOM 1659 C CA . LEU B 1 83 ? 1.411 11.219 12.172 1 96.19 83 LEU B CA 1
ATOM 1660 C C . LEU B 1 83 ? 0.867 9.969 12.852 1 96.19 83 LEU B C 1
ATOM 1662 O O . LEU B 1 83 ? 1.313 8.852 12.555 1 96.19 83 LEU B O 1
ATOM 1666 N N . ALA B 1 84 ? -0.098 10.141 13.742 1 94.31 84 ALA B N 1
ATOM 1667 C CA . ALA B 1 84 ? -0.712 9 14.414 1 94.31 84 ALA B CA 1
ATOM 1668 C C . ALA B 1 84 ? -1.38 8.062 13.406 1 94.31 84 ALA B C 1
ATOM 1670 O O . ALA B 1 84 ? -1.222 6.844 13.484 1 94.31 84 ALA B O 1
ATOM 1671 N N . PHE B 1 85 ? -2.033 8.625 12.469 1 93.69 85 PHE B N 1
ATOM 1672 C CA . PHE B 1 85 ? -2.678 7.824 11.438 1 93.69 85 PHE B CA 1
ATOM 1673 C C . PHE B 1 85 ? -1.639 7.102 10.586 1 93.69 85 PHE B C 1
ATOM 1675 O O . PHE B 1 85 ? -1.821 5.934 10.234 1 93.69 85 PHE B O 1
ATOM 1682 N N . THR B 1 86 ? -0.583 7.824 10.227 1 92.94 86 THR B N 1
ATOM 1683 C CA . THR B 1 86 ? 0.494 7.246 9.43 1 92.94 86 THR B CA 1
ATOM 1684 C C . THR B 1 86 ? 1.08 6.02 10.117 1 92.94 86 THR B C 1
ATOM 1686 O O . THR B 1 86 ? 1.296 4.988 9.477 1 92.94 86 THR B O 1
ATOM 1689 N N . GLU B 1 87 ? 1.292 6.082 11.414 1 90.62 87 GLU B N 1
ATOM 1690 C CA . GLU B 1 87 ? 1.832 4.945 12.148 1 90.62 87 GLU B CA 1
ATOM 1691 C C . GLU B 1 87 ? 0.847 3.779 12.172 1 90.62 87 GLU B C 1
ATOM 1693 O O . GLU B 1 87 ? 1.244 2.621 12.031 1 90.62 87 GLU B O 1
ATOM 1698 N N . GLN B 1 88 ? -0.427 4.125 12.375 1 87.75 88 GLN B N 1
ATOM 1699 C CA . GLN B 1 88 ? -1.441 3.076 12.336 1 87.75 88 GLN B CA 1
ATOM 1700 C C . GLN B 1 88 ? -1.506 2.426 10.961 1 87.75 88 GLN B C 1
ATOM 1702 O O . GLN B 1 88 ? -1.642 1.205 10.852 1 87.75 88 GLN B O 1
ATOM 1707 N N . TYR B 1 89 ? -1.438 3.236 9.938 1 87.75 89 TYR B N 1
ATOM 1708 C CA . TYR B 1 89 ? -1.448 2.787 8.555 1 87.75 89 TYR B CA 1
ATOM 1709 C C . TYR B 1 89 ? -0.341 1.771 8.297 1 87.75 89 TYR B C 1
ATOM 1711 O O . TYR B 1 89 ? -0.56 0.756 7.633 1 87.75 89 TYR B O 1
ATOM 1719 N N . VAL B 1 90 ? 0.856 2.055 8.797 1 85.5 90 VAL B N 1
ATOM 1720 C CA . VAL B 1 90 ? 2.027 1.219 8.555 1 85.5 90 VAL B CA 1
ATOM 1721 C C . VAL B 1 90 ? 1.958 -0.035 9.43 1 85.5 90 VAL B C 1
ATOM 1723 O O . VAL B 1 90 ? 2.305 -1.13 8.977 1 85.5 90 VAL B O 1
ATOM 1726 N N . LEU B 1 91 ? 1.611 0.059 10.727 1 76.75 91 LEU B N 1
ATOM 1727 C CA . LEU B 1 91 ? 1.642 -1.033 11.695 1 76.75 91 LEU B CA 1
ATOM 1728 C C . LEU B 1 91 ? 0.565 -2.066 11.383 1 76.75 91 LEU B C 1
ATOM 1730 O O . LEU B 1 91 ? 0.8 -3.271 11.508 1 76.75 91 LEU B O 1
ATOM 1734 N N . SER B 1 92 ? -0.654 -1.58 11.219 1 68.31 92 SER B N 1
ATOM 1735 C CA . SER B 1 92 ? -1.746 -2.539 11.086 1 68.31 92 SER B CA 1
ATOM 1736 C C . SER B 1 92 ? -2.693 -2.141 9.961 1 68.31 92 SER B C 1
ATOM 1738 O O . SER B 1 92 ? -3.533 -1.255 10.133 1 68.31 92 SER B O 1
ATOM 1740 N N . VAL B 1 93 ? -2.451 -2.641 8.922 1 59.22 93 VAL B N 1
ATOM 1741 C CA . VAL B 1 93 ? -3.303 -2.295 7.785 1 59.22 93 VAL B CA 1
ATOM 1742 C C . VAL B 1 93 ? -4.766 -2.551 8.141 1 59.22 93 VAL B C 1
ATOM 1744 O O . VAL B 1 93 ? -5.633 -1.718 7.871 1 59.22 93 VAL B O 1
ATOM 1747 N N . GLY B 1 94 ? -5.059 -3.586 8.75 1 63.88 94 GLY B N 1
ATOM 1748 C CA . GLY B 1 94 ? -6.43 -3.951 9.07 1 63.88 94 GLY B CA 1
ATOM 1749 C C . GLY B 1 94 ? -6.969 -3.242 10.297 1 63.88 94 GLY B C 1
ATOM 1750 O O . GLY B 1 94 ? -8.141 -3.385 10.641 1 63.88 94 GLY B O 1
ATOM 1751 N N . SER B 1 95 ? -6.219 -2.346 10.773 1 69.5 95 SER B N 1
ATOM 1752 C CA . SER B 1 95 ? -6.637 -1.854 12.078 1 69.5 95 SER B CA 1
ATOM 1753 C C . SER B 1 95 ? -7.07 -0.394 12.008 1 69.5 95 SER B C 1
ATOM 1755 O O . SER B 1 95 ? -7.375 0.222 13.031 1 69.5 95 SER B O 1
ATOM 1757 N N . ILE B 1 96 ? -7.145 0.175 10.922 1 80.19 96 ILE B N 1
ATOM 1758 C CA . ILE B 1 96 ? -7.637 1.545 10.836 1 80.19 96 ILE B CA 1
ATOM 1759 C C . ILE B 1 96 ? -9.07 1.609 11.352 1 80.19 96 ILE B C 1
ATOM 1761 O O . ILE B 1 96 ? -9.977 1.005 10.766 1 80.19 96 ILE B O 1
ATOM 1765 N N . SER B 1 97 ? -9.234 2.275 12.406 1 84.25 97 SER B N 1
ATOM 1766 C CA . SER B 1 97 ? -10.539 2.389 13.047 1 84.25 97 SER B CA 1
ATOM 1767 C C . SER B 1 97 ? -11.281 3.637 12.578 1 84.25 97 SER B C 1
ATOM 1769 O O . SER B 1 97 ? -10.672 4.539 11.992 1 84.25 97 SER B O 1
ATOM 1771 N N . ASP B 1 98 ? -12.578 3.707 12.875 1 88.06 98 ASP B N 1
ATOM 1772 C CA . ASP B 1 98 ? -13.359 4.91 12.602 1 88.06 98 ASP B CA 1
ATOM 1773 C C . ASP B 1 98 ? -12.773 6.121 13.336 1 88.06 98 ASP B C 1
ATOM 1775 O O . ASP B 1 98 ? -12.773 7.23 12.797 1 88.06 98 ASP B O 1
ATOM 1779 N N . ALA B 1 99 ? -12.297 5.781 14.539 1 91.31 99 ALA B N 1
ATOM 1780 C CA . ALA B 1 99 ? -11.75 6.855 15.359 1 91.31 99 ALA B CA 1
ATOM 1781 C C . ALA B 1 99 ? -10.516 7.477 14.711 1 91.31 99 ALA B C 1
ATOM 1783 O O . ALA B 1 99 ? -10.281 8.68 14.828 1 91.31 99 ALA B O 1
ATOM 1784 N N . ASP B 1 100 ? -9.695 6.68 14.062 1 90.75 100 ASP B N 1
ATOM 1785 C CA . ASP B 1 100 ? -8.516 7.172 13.367 1 90.75 100 ASP B CA 1
ATOM 1786 C C . ASP B 1 100 ? -8.898 8.133 12.242 1 90.75 100 ASP B C 1
ATOM 1788 O O . ASP B 1 100 ? -8.266 9.172 12.062 1 90.75 100 ASP B O 1
ATOM 1792 N N . VAL B 1 101 ? -9.922 7.797 11.578 1 91.81 101 VAL B N 1
ATOM 1793 C CA . VAL B 1 101 ? -10.375 8.617 10.453 1 91.81 101 VAL B CA 1
ATOM 1794 C C . VAL B 1 101 ? -11.062 9.875 10.977 1 91.81 101 VAL B C 1
ATOM 1796 O O . VAL B 1 101 ? -10.844 10.969 10.453 1 91.81 101 VAL B O 1
ATOM 1799 N N . ASP B 1 102 ? -11.82 9.727 12.016 1 94.56 102 ASP B N 1
ATOM 1800 C CA . ASP B 1 102 ? -12.5 10.867 12.625 1 94.56 102 ASP B CA 1
ATOM 1801 C C . ASP B 1 102 ? -11.508 11.93 13.07 1 94.56 102 ASP B C 1
ATOM 1803 O O . ASP B 1 102 ? -11.766 13.133 12.922 1 94.56 102 ASP B O 1
ATOM 1807 N N . LYS B 1 103 ? -10.469 11.461 13.617 1 95.38 103 LYS B N 1
ATOM 1808 C CA . LYS B 1 103 ? -9.445 12.391 14.086 1 95.38 103 LYS B CA 1
ATOM 1809 C C . LYS B 1 103 ? -8.898 13.234 12.938 1 95.38 103 LYS B C 1
ATOM 1811 O O . LYS B 1 103 ? -8.656 14.43 13.102 1 95.38 103 LYS B O 1
ATOM 1816 N N . LEU B 1 104 ? -8.695 12.656 11.797 1 94.81 104 LEU B N 1
ATOM 1817 C CA . LEU B 1 104 ? -8.234 13.391 10.625 1 94.81 104 LEU B CA 1
ATOM 1818 C C . LEU B 1 104 ? -9.281 14.398 10.172 1 94.81 104 LEU B C 1
ATOM 1820 O O . LEU B 1 104 ? -8.938 15.5 9.719 1 94.81 104 LEU B O 1
ATOM 1824 N N . LEU B 1 105 ? -10.484 14.023 10.25 1 94.94 105 LEU B N 1
ATOM 1825 C CA . LEU B 1 105 ? -11.594 14.844 9.773 1 94.94 105 LEU B CA 1
ATOM 1826 C C . LEU B 1 105 ? -11.711 16.125 10.594 1 94.94 105 LEU B C 1
ATOM 1828 O O . LEU B 1 105 ? -12.359 17.094 10.164 1 94.94 105 LEU B O 1
ATOM 1832 N N . GLU B 1 106 ? -11.125 16.141 11.742 1 96 106 GLU B N 1
ATOM 1833 C CA . GLU B 1 106 ? -11.07 17.359 12.539 1 96 106 GLU B CA 1
ATOM 1834 C C . GLU B 1 106 ? -10.211 18.422 11.867 1 96 106 GLU B C 1
ATOM 1836 O O . GLU B 1 106 ? -10.328 19.609 12.18 1 96 106 GLU B O 1
ATOM 1841 N N . PHE B 1 107 ? -9.383 18.031 10.875 1 95.12 107 PHE B N 1
ATOM 1842 C CA . PHE B 1 107 ? -8.398 18.969 10.344 1 95.12 107 PHE B CA 1
ATOM 1843 C C . PHE B 1 107 ? -8.508 19.062 8.828 1 95.12 107 PHE B C 1
ATOM 1845 O O . PHE B 1 107 ? -7.676 19.703 8.18 1 95.12 107 PHE B O 1
ATOM 1852 N N . GLY B 1 108 ? -9.484 18.375 8.266 1 91.81 108 GLY B N 1
ATOM 1853 C CA . GLY B 1 108 ? -9.641 18.422 6.82 1 91.81 108 GLY B CA 1
ATOM 1854 C C . GLY B 1 108 ? -10.984 17.875 6.352 1 91.81 108 GLY B C 1
ATOM 1855 O O . GLY B 1 108 ? -11.672 17.172 7.098 1 91.81 108 GLY B O 1
ATOM 1856 N N . SER B 1 109 ? -11.297 18.188 5.156 1 90.19 109 SER B N 1
ATOM 1857 C CA . SER B 1 109 ? -12.508 17.688 4.523 1 90.19 109 SER B CA 1
ATOM 1858 C C . SER B 1 109 ? -12.391 16.188 4.199 1 90.19 109 SER B C 1
ATOM 1860 O O . SER B 1 109 ? -11.289 15.641 4.207 1 90.19 109 SER B O 1
ATOM 1862 N N . PRO B 1 110 ? -13.516 15.539 3.951 1 87.69 110 PRO B N 1
ATOM 1863 C CA . PRO B 1 110 ? -13.477 14.141 3.52 1 87.69 110 PRO B CA 1
ATOM 1864 C C . PRO B 1 110 ? -12.555 13.914 2.322 1 87.69 110 PRO B C 1
ATOM 1866 O O . PRO B 1 110 ? -11.828 12.922 2.277 1 87.69 110 PRO B O 1
ATOM 1869 N N . ARG B 1 111 ? -12.508 14.82 1.476 1 84.12 111 ARG B N 1
ATOM 1870 C CA . ARG B 1 111 ? -11.641 14.703 0.304 1 84.12 111 ARG B CA 1
ATOM 1871 C C . ARG B 1 111 ? -10.172 14.789 0.696 1 84.12 111 ARG B C 1
ATOM 1873 O O . ARG B 1 111 ? -9.336 14.055 0.17 1 84.12 111 ARG B O 1
ATOM 1880 N N . GLN B 1 112 ? -9.922 15.648 1.542 1 87.44 112 GLN B N 1
ATOM 1881 C CA . GLN B 1 112 ? -8.539 15.812 1.985 1 87.44 112 GLN B CA 1
ATOM 1882 C C . GLN B 1 112 ? -8.047 14.57 2.719 1 87.44 112 GLN B C 1
ATOM 1884 O O . GLN B 1 112 ? -6.895 14.164 2.562 1 87.44 112 GLN B O 1
ATOM 1889 N N . VAL B 1 113 ? -8.938 14 3.512 1 90 113 VAL B N 1
ATOM 1890 C CA . VAL B 1 113 ? -8.586 12.773 4.219 1 90 113 VAL B CA 1
ATOM 1891 C C . VAL B 1 113 ? -8.344 11.656 3.209 1 90 113 VAL B C 1
ATOM 1893 O O . VAL B 1 113 ? -7.34 10.938 3.303 1 90 113 VAL B O 1
ATOM 1896 N N . TYR B 1 114 ? -9.18 11.578 2.301 1 84.81 114 TYR B N 1
ATOM 1897 C CA . TYR B 1 114 ? -9.039 10.578 1.247 1 84.81 114 TYR B CA 1
ATOM 1898 C C . TYR B 1 114 ? -7.723 10.758 0.497 1 84.81 114 TYR B C 1
ATOM 1900 O O . TYR B 1 114 ? -6.992 9.797 0.274 1 84.81 114 TYR B O 1
ATOM 1908 N N . ASP B 1 115 ? -7.406 11.898 0.112 1 85.31 115 ASP B N 1
ATOM 1909 C CA . ASP B 1 115 ? -6.18 12.203 -0.616 1 85.31 115 ASP B CA 1
ATOM 1910 C C . ASP B 1 115 ? -4.945 11.898 0.228 1 85.31 115 ASP B C 1
ATOM 1912 O O . ASP B 1 115 ? -3.938 11.414 -0.29 1 85.31 115 ASP B O 1
ATOM 1916 N N . PHE B 1 116 ? -5.098 12.18 1.466 1 90.38 116 PHE B N 1
ATOM 1917 C CA . PHE B 1 116 ? -3.992 11.898 2.373 1 90.38 116 PHE B CA 1
ATOM 1918 C C . PHE B 1 116 ? -3.713 10.398 2.443 1 90.38 116 PHE B C 1
ATOM 1920 O O . PHE B 1 116 ? -2.559 9.977 2.371 1 90.38 116 PHE B O 1
ATOM 1927 N N . VAL B 1 117 ? -4.684 9.617 2.541 1 88.69 117 VAL B N 1
ATOM 1928 C CA . VAL B 1 117 ? -4.531 8.172 2.629 1 88.69 117 VAL B CA 1
ATOM 1929 C C . VAL B 1 117 ? -3.953 7.633 1.321 1 88.69 117 VAL B C 1
ATOM 1931 O O . VAL B 1 117 ? -3.113 6.73 1.333 1 88.69 117 VAL B O 1
ATOM 1934 N N . ASN B 1 118 ? -4.363 8.18 0.243 1 85.75 118 ASN B N 1
ATOM 1935 C CA . ASN B 1 118 ? -3.795 7.789 -1.044 1 85.75 118 ASN B CA 1
ATOM 1936 C C . ASN B 1 118 ? -2.307 8.117 -1.122 1 85.75 118 ASN B C 1
ATOM 1938 O O . ASN B 1 118 ? -1.53 7.371 -1.718 1 85.75 118 ASN B O 1
ATOM 1942 N N . ALA B 1 119 ? -1.951 9.266 -0.61 1 87.38 119 ALA B N 1
ATOM 1943 C CA . ALA B 1 119 ? -0.539 9.641 -0.586 1 87.38 119 ALA B CA 1
ATOM 1944 C C . ALA B 1 119 ? 0.278 8.641 0.231 1 87.38 119 ALA B C 1
ATOM 1946 O O . ALA B 1 119 ? 1.364 8.234 -0.185 1 87.38 119 ALA B O 1
ATOM 1947 N N . LEU B 1 120 ? -0.279 8.266 1.389 1 89.12 120 LEU B N 1
ATOM 1948 C CA . LEU B 1 120 ? 0.404 7.273 2.215 1 89.12 120 LEU B CA 1
ATOM 1949 C C . LEU B 1 120 ? 0.603 5.973 1.448 1 89.12 120 LEU B C 1
ATOM 1951 O O . LEU B 1 120 ? 1.653 5.336 1.56 1 89.12 120 LEU B O 1
ATOM 1955 N N . PHE B 1 121 ? -0.364 5.652 0.739 1 85.06 121 PHE B N 1
ATOM 1956 C CA . PHE B 1 121 ? -0.323 4.43 -0.058 1 85.06 121 PHE B CA 1
ATOM 1957 C C . PHE B 1 121 ? 0.827 4.477 -1.057 1 85.06 121 PHE B C 1
ATOM 1959 O O . PHE B 1 121 ? 1.596 3.518 -1.171 1 85.06 121 PHE B O 1
ATOM 1966 N N . VAL B 1 122 ? 0.95 5.5 -1.728 1 83.31 122 VAL B N 1
ATOM 1967 C CA . VAL B 1 122 ? 2.008 5.629 -2.725 1 83.31 122 VAL B CA 1
ATOM 1968 C C . VAL B 1 122 ? 3.371 5.594 -2.039 1 83.31 122 VAL B C 1
ATOM 1970 O O . VAL B 1 122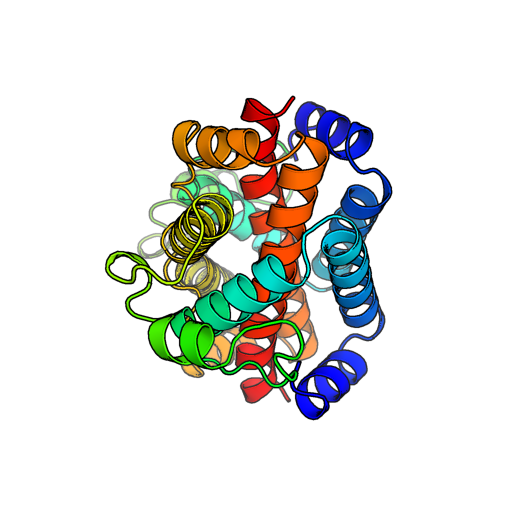 ? 4.297 4.93 -2.516 1 83.31 122 VAL B O 1
ATOM 1973 N N . MET B 1 123 ? 3.455 6.293 -0.992 1 85.75 123 MET B N 1
ATOM 1974 C CA . MET B 1 123 ? 4.715 6.348 -0.258 1 85.75 123 MET B CA 1
ATOM 1975 C C . MET B 1 123 ? 5.121 4.957 0.229 1 85.75 123 MET B C 1
ATOM 1977 O O . MET B 1 123 ? 6.289 4.574 0.126 1 85.75 123 MET B O 1
ATOM 1981 N N . ASP B 1 124 ? 4.125 4.301 0.702 1 86.31 124 ASP B N 1
ATOM 1982 C CA . ASP B 1 124 ? 4.352 2.938 1.175 1 86.31 124 ASP B CA 1
ATOM 1983 C C . ASP B 1 124 ? 4.746 2.016 0.024 1 86.31 124 ASP B C 1
ATOM 1985 O O . ASP B 1 124 ? 5.703 1.243 0.139 1 86.31 124 ASP B O 1
ATOM 1989 N N . GLN B 1 125 ? 4.051 2.082 -1.018 1 83.44 125 GLN B N 1
ATOM 1990 C CA . GLN B 1 125 ? 4.285 1.23 -2.18 1 83.44 125 GLN B CA 1
ATOM 1991 C C . GLN B 1 125 ? 5.684 1.449 -2.75 1 83.44 125 GLN B C 1
ATOM 1993 O O . GLN B 1 125 ? 6.363 0.491 -3.125 1 83.44 125 GLN B O 1
ATOM 1998 N N . VAL B 1 126 ? 6.043 2.645 -2.875 1 80.62 126 VAL B N 1
ATOM 1999 C CA . VAL B 1 126 ? 7.363 2.957 -3.416 1 80.62 126 VAL B CA 1
ATOM 2000 C C . VAL B 1 126 ? 8.445 2.322 -2.541 1 80.62 126 VAL B C 1
ATOM 2002 O O . VAL B 1 126 ? 9.414 1.757 -3.053 1 80.62 126 VAL B O 1
ATOM 2005 N N . GLN B 1 127 ? 8.273 2.404 -1.296 1 82.19 127 GLN B N 1
ATOM 2006 C CA . GLN B 1 127 ? 9.25 1.812 -0.386 1 82.19 127 GLN B CA 1
ATOM 2007 C C . GLN B 1 127 ? 9.297 0.295 -0.544 1 82.19 127 GLN B C 1
ATOM 2009 O O . GLN B 1 127 ? 10.383 -0.295 -0.591 1 82.19 127 GLN B O 1
ATOM 2014 N N . ARG B 1 128 ? 8.195 -0.353 -0.674 1 82.06 128 ARG B N 1
ATOM 2015 C CA . ARG B 1 128 ? 8.125 -1.804 -0.818 1 82.06 128 ARG B CA 1
ATOM 2016 C C . ARG B 1 128 ? 8.711 -2.248 -2.158 1 82.06 128 ARG B C 1
ATOM 2018 O O . ARG B 1 128 ? 9.414 -3.256 -2.232 1 82.06 128 ARG B O 1
ATOM 2025 N N . LEU B 1 129 ? 8.352 -1.525 -3.125 1 82.38 129 LEU B N 1
ATOM 2026 C CA . LEU B 1 129 ? 8.867 -1.867 -4.441 1 82.38 129 LEU B CA 1
ATOM 2027 C C . LEU B 1 129 ? 10.383 -1.704 -4.488 1 82.38 129 LEU B C 1
ATOM 2029 O O . LEU B 1 129 ? 11.078 -2.459 -5.176 1 82.38 129 LEU B O 1
ATOM 2033 N N . GLU B 1 130 ? 10.859 -0.713 -3.762 1 80.19 130 GLU B N 1
ATOM 2034 C CA . GLU B 1 130 ? 12.305 -0.542 -3.689 1 80.19 130 GLU B CA 1
ATOM 2035 C C . GLU B 1 130 ? 12.977 -1.76 -3.057 1 80.19 130 GLU B C 1
ATOM 2037 O O . GLU B 1 130 ? 14.047 -2.182 -3.492 1 80.19 130 GLU B O 1
ATOM 2042 N N . MET B 1 131 ? 12.383 -2.295 -2.123 1 80.25 131 MET B N 1
ATOM 2043 C CA . MET B 1 131 ? 12.922 -3.475 -1.453 1 80.25 131 MET B CA 1
ATOM 2044 C C . MET B 1 131 ? 12.953 -4.672 -2.398 1 80.25 131 MET B C 1
ATOM 2046 O O . MET B 1 131 ? 13.906 -5.449 -2.395 1 80.25 131 MET B O 1
ATOM 2050 N N . VAL B 1 132 ? 11.891 -4.828 -3.182 1 83.38 132 VAL B N 1
ATOM 2051 C CA . VAL B 1 132 ? 11.797 -5.93 -4.133 1 83.38 132 VAL B CA 1
ATOM 2052 C C . VAL B 1 132 ? 12.773 -5.699 -5.289 1 83.38 132 VAL B C 1
ATOM 2054 O O . VAL B 1 132 ? 13.453 -6.629 -5.73 1 83.38 132 VAL B O 1
ATOM 2057 N N . ALA B 1 133 ? 12.828 -4.469 -5.758 1 80.5 133 ALA B N 1
ATOM 2058 C CA . ALA B 1 133 ? 13.664 -4.117 -6.902 1 80.5 133 ALA B CA 1
ATOM 2059 C C . ALA B 1 133 ? 15.133 -4.387 -6.605 1 80.5 133 ALA B C 1
ATOM 2061 O O . ALA B 1 133 ? 15.906 -4.723 -7.512 1 80.5 133 ALA B O 1
ATOM 2062 N N . ARG B 1 134 ? 15.508 -4.266 -5.395 1 79 134 ARG B N 1
ATOM 2063 C CA . ARG B 1 134 ? 16.891 -4.516 -5 1 79 134 ARG B CA 1
ATOM 2064 C C . ARG B 1 134 ? 17.281 -5.961 -5.277 1 79 134 ARG B C 1
ATOM 2066 O O . ARG B 1 134 ? 18.469 -6.258 -5.5 1 79 134 ARG B O 1
ATOM 2073 N N . VAL B 1 135 ? 16.328 -6.805 -5.273 1 80.19 135 VAL B N 1
ATOM 2074 C CA . VAL B 1 135 ? 16.609 -8.227 -5.438 1 80.19 135 VAL B CA 1
ATOM 2075 C C . VAL B 1 135 ? 16.422 -8.625 -6.902 1 80.19 135 VAL B C 1
ATOM 2077 O O . VAL B 1 135 ? 17.25 -9.359 -7.461 1 80.19 135 VAL B O 1
ATOM 2080 N N . VAL B 1 136 ? 15.422 -8.094 -7.586 1 80.81 136 VAL B N 1
ATOM 2081 C CA . VAL B 1 136 ? 15.062 -8.586 -8.914 1 80.81 136 VAL B CA 1
ATOM 2082 C C . VAL B 1 136 ? 15.883 -7.863 -9.977 1 80.81 136 VAL B C 1
ATOM 2084 O O . VAL B 1 136 ? 15.969 -8.312 -11.117 1 80.81 136 VAL B O 1
ATOM 2087 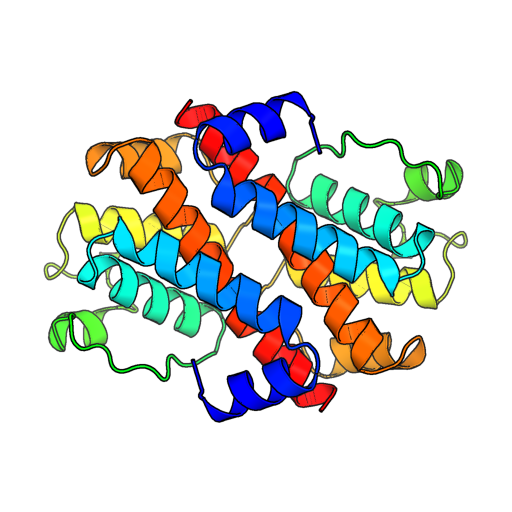N N . LEU B 1 137 ? 16.375 -6.723 -9.719 1 73.94 137 LEU B N 1
ATOM 2088 C CA . LEU B 1 137 ? 17.172 -5.953 -10.68 1 73.94 137 LEU B CA 1
ATOM 2089 C C . LEU B 1 137 ? 18.656 -5.992 -10.32 1 73.94 137 LEU B C 1
ATOM 2091 O O . LEU B 1 137 ? 19.5 -6.062 -11.203 1 73.94 137 LEU B O 1
#